Protein AF-A0A374JPA5-F1 (afdb_monomer_lite)

Radius of gyration: 24.02 Å; chains: 1; bounding box: 49×43×72 Å

Structure (mmCIF, N/CA/C/O backbone):
data_AF-A0A374JPA5-F1
#
_entry.id   AF-A0A374JPA5-F1
#
loop_
_atom_site.group_PDB
_atom_site.id
_atom_site.type_symbol
_atom_site.label_atom_id
_atom_site.label_alt_id
_atom_site.label_comp_id
_atom_site.label_asym_id
_atom_site.label_entity_id
_atom_site.label_seq_id
_atom_site.pdbx_PDB_ins_code
_atom_site.Cartn_x
_atom_site.Cartn_y
_atom_site.Cartn_z
_atom_site.occupancy
_atom_site.B_iso_or_equiv
_atom_site.auth_seq_id
_atom_site.auth_comp_id
_atom_site.auth_asym_id
_atom_site.auth_atom_id
_atom_site.pdbx_PDB_model_num
ATOM 1 N N . MET A 1 1 ? -5.301 -11.481 -25.121 1.00 37.25 1 MET A N 1
ATOM 2 C CA . MET A 1 1 ? -4.925 -10.106 -25.508 1.00 37.25 1 MET A CA 1
ATOM 3 C C . MET A 1 1 ? -4.805 -10.072 -27.018 1.00 37.25 1 MET A C 1
ATOM 5 O O . MET A 1 1 ? -4.092 -10.903 -27.569 1.00 37.25 1 MET A O 1
ATOM 9 N N . ASP A 1 2 ? -5.575 -9.196 -27.661 1.00 25.61 2 ASP A N 1
ATOM 10 C CA . ASP A 1 2 ? -5.580 -9.007 -29.112 1.00 25.61 2 ASP A CA 1
ATOM 11 C C . ASP A 1 2 ? -4.299 -8.319 -29.600 1.00 25.61 2 ASP A C 1
ATOM 13 O O . ASP A 1 2 ? -3.715 -7.480 -28.922 1.00 25.61 2 ASP A O 1
ATOM 17 N N . VAL A 1 3 ? -3.890 -8.670 -30.816 1.00 33.94 3 VAL A N 1
ATOM 18 C CA . VAL A 1 3 ? -2.621 -8.331 -31.492 1.00 33.94 3 VAL A CA 1
ATOM 19 C C . VAL A 1 3 ? -2.582 -6.867 -31.981 1.00 33.94 3 VAL A C 1
ATOM 21 O O . VAL A 1 3 ? -1.951 -6.557 -32.984 1.00 33.94 3 VAL A O 1
ATOM 24 N N . LYS A 1 4 ? -3.295 -5.944 -31.323 1.00 33.03 4 LYS A N 1
ATOM 25 C CA . LYS A 1 4 ? -3.484 -4.563 -31.810 1.00 33.03 4 LYS A CA 1
ATOM 26 C C . LYS A 1 4 ? -2.626 -3.493 -31.128 1.00 33.03 4 LYS A C 1
ATOM 28 O O . LYS A 1 4 ? -2.642 -2.363 -31.598 1.00 33.03 4 LYS A O 1
ATOM 33 N N . ASP A 1 5 ? -1.835 -3.833 -30.111 1.00 35.47 5 ASP A N 1
ATOM 34 C CA . ASP A 1 5 ? -1.036 -2.843 -29.361 1.00 35.47 5 ASP A CA 1
ATOM 35 C C . ASP A 1 5 ? 0.482 -2.912 -29.618 1.00 35.47 5 ASP A C 1
ATOM 37 O O . ASP A 1 5 ? 1.270 -2.288 -28.906 1.00 35.47 5 ASP A O 1
ATOM 41 N N . ILE A 1 6 ? 0.925 -3.617 -30.666 1.00 34.12 6 ILE A N 1
ATOM 42 C CA . ILE A 1 6 ? 2.322 -3.544 -31.121 1.00 34.12 6 ILE A CA 1
ATOM 43 C C . ILE A 1 6 ? 2.513 -2.190 -31.826 1.00 34.12 6 ILE A C 1
ATOM 45 O O . ILE A 1 6 ? 2.266 -2.072 -33.023 1.00 34.12 6 ILE A O 1
ATOM 49 N N . GLY A 1 7 ? 2.911 -1.156 -31.077 1.00 41.59 7 GLY A N 1
ATOM 50 C CA . GLY A 1 7 ? 3.305 0.144 -31.641 1.00 41.59 7 GLY A CA 1
ATOM 51 C C . GLY A 1 7 ? 2.708 1.400 -31.001 1.00 41.59 7 GLY A C 1
ATOM 52 O O . GLY A 1 7 ? 2.986 2.493 -31.491 1.00 41.59 7 GLY A O 1
ATOM 53 N N . LYS A 1 8 ? 1.926 1.311 -29.916 1.00 49.16 8 LYS A N 1
ATOM 54 C CA . LYS A 1 8 ? 1.605 2.522 -29.142 1.00 49.16 8 LYS A CA 1
ATOM 55 C C . LYS A 1 8 ? 2.844 2.971 -28.367 1.00 49.16 8 LYS A C 1
ATOM 57 O O . LYS A 1 8 ? 3.392 2.204 -27.580 1.00 49.16 8 LYS A O 1
ATOM 62 N N . LYS A 1 9 ? 3.279 4.213 -28.601 1.00 69.00 9 LYS A N 1
ATOM 63 C CA . LYS A 1 9 ? 4.312 4.873 -27.795 1.00 69.00 9 LYS A CA 1
ATOM 64 C C . LYS A 1 9 ? 3.814 4.895 -26.344 1.00 69.00 9 LYS A C 1
ATOM 66 O O . LYS A 1 9 ? 2.733 5.418 -26.085 1.00 69.00 9 LYS A O 1
ATOM 71 N N . ILE A 1 10 ? 4.536 4.243 -25.435 1.00 79.06 10 ILE A N 1
ATOM 72 C CA . ILE A 1 10 ? 4.237 4.299 -24.003 1.00 79.06 10 ILE A CA 1
ATOM 73 C C . ILE A 1 10 ? 4.854 5.590 -23.485 1.00 79.06 10 ILE A C 1
ATOM 75 O O . ILE A 1 10 ? 6.070 5.749 -23.555 1.00 79.06 10 ILE A O 1
ATOM 79 N N . GLU A 1 11 ? 4.004 6.502 -23.024 1.00 81.25 11 GLU A N 1
ATOM 80 C CA . GLU A 1 11 ? 4.387 7.778 -22.424 1.00 81.25 11 GLU A CA 1
ATOM 81 C C . GLU A 1 11 ? 3.426 8.057 -21.268 1.00 81.25 11 GLU A C 1
ATOM 83 O O . GLU A 1 11 ? 2.282 8.458 -21.479 1.00 81.25 11 GLU A O 1
ATOM 88 N N . ASN A 1 12 ? 3.854 7.805 -20.030 1.00 88.44 12 ASN A N 1
ATOM 89 C CA . ASN A 1 12 ? 3.040 8.120 -18.851 1.00 88.44 12 ASN A CA 1
ATOM 90 C C . ASN A 1 12 ? 3.225 9.594 -18.454 1.00 88.44 12 ASN A C 1
ATOM 92 O O . ASN A 1 12 ? 3.758 9.881 -17.386 1.00 88.44 12 ASN A O 1
ATOM 96 N N . VAL A 1 13 ? 2.817 10.523 -19.324 1.00 91.62 13 VAL A N 1
ATOM 97 C CA . VAL A 1 13 ? 3.054 11.971 -19.148 1.00 91.62 13 VAL A CA 1
ATOM 98 C C . VAL A 1 13 ? 2.529 12.474 -17.798 1.00 91.62 13 VAL A C 1
ATOM 100 O O . VAL A 1 13 ? 3.288 13.069 -17.040 1.00 91.62 13 VAL A O 1
ATOM 103 N N . GLU A 1 14 ? 1.282 12.144 -17.445 1.00 90.38 14 GLU A N 1
ATOM 104 C CA . GLU A 1 14 ? 0.670 12.540 -16.162 1.00 90.38 14 GLU A CA 1
ATOM 105 C C . GLU A 1 14 ? 1.449 12.008 -14.948 1.00 90.38 14 GLU A C 1
ATOM 107 O O . GLU A 1 14 ? 1.614 12.701 -13.945 1.00 90.38 14 GLU A O 1
ATOM 112 N N . LEU A 1 15 ? 1.979 10.783 -15.046 1.00 92.19 15 LEU A N 1
ATOM 113 C CA . LEU A 1 15 ? 2.792 10.193 -13.985 1.00 92.19 15 LEU A CA 1
ATOM 114 C C . LEU A 1 15 ? 4.132 10.918 -13.840 1.00 92.19 15 LEU A C 1
ATOM 116 O O . LEU A 1 15 ? 4.552 11.185 -12.717 1.00 92.19 15 LEU A O 1
ATOM 120 N N . VAL A 1 16 ? 4.792 11.242 -14.952 1.00 94.38 16 VAL A N 1
ATOM 121 C CA . VAL A 1 16 ? 6.063 11.979 -14.939 1.00 94.38 16 VAL A CA 1
ATOM 122 C C . VAL A 1 16 ? 5.860 13.368 -14.331 1.00 94.38 16 VAL A C 1
ATOM 124 O O . VAL A 1 16 ? 6.606 13.760 -13.434 1.00 94.38 16 VAL A O 1
ATOM 127 N N . GLU A 1 17 ? 4.799 14.080 -14.719 1.00 93.75 17 GLU A N 1
ATOM 128 C CA . GLU A 1 17 ? 4.426 15.361 -14.107 1.00 93.75 17 GLU A CA 1
ATOM 129 C C . GLU A 1 17 ? 4.177 15.225 -12.598 1.00 93.75 17 GLU A C 1
ATOM 131 O O . GLU A 1 17 ? 4.689 16.022 -11.809 1.00 93.75 17 GLU A O 1
ATOM 136 N N . ALA A 1 18 ? 3.459 14.184 -12.166 1.00 88.94 18 ALA A N 1
ATOM 137 C CA . ALA A 1 18 ? 3.217 13.939 -10.748 1.00 88.94 18 ALA A CA 1
ATOM 138 C C . ALA A 1 18 ? 4.503 13.582 -9.973 1.00 88.94 18 ALA A C 1
ATOM 140 O O . ALA A 1 18 ? 4.666 13.995 -8.822 1.00 88.94 18 ALA A O 1
ATOM 141 N N . MET A 1 19 ? 5.448 12.865 -10.596 1.00 90.19 19 MET A N 1
ATOM 142 C CA . MET A 1 19 ? 6.774 12.592 -10.025 1.00 90.19 19 MET A CA 1
ATOM 143 C C . MET A 1 19 ? 7.569 13.889 -9.820 1.00 90.19 19 MET A C 1
ATOM 145 O O . MET A 1 19 ? 8.179 14.068 -8.763 1.00 90.19 19 MET A O 1
ATOM 149 N N . HIS A 1 20 ? 7.524 14.818 -10.781 1.00 93.31 20 HIS A N 1
ATOM 150 C CA . HIS A 1 20 ? 8.130 16.143 -10.630 1.00 93.31 20 HIS A CA 1
ATOM 151 C C . HIS A 1 20 ? 7.452 16.962 -9.527 1.00 93.31 20 HIS A C 1
ATOM 153 O O . HIS A 1 20 ? 8.145 17.508 -8.670 1.00 93.31 20 HIS A O 1
ATOM 159 N N . ALA A 1 21 ? 6.117 16.979 -9.477 1.00 88.62 21 ALA A N 1
ATOM 160 C CA . ALA A 1 21 ? 5.364 17.723 -8.468 1.00 88.62 21 ALA A CA 1
ATOM 161 C C . ALA A 1 21 ? 5.680 17.263 -7.033 1.00 88.62 21 ALA A C 1
ATOM 163 O O . ALA A 1 21 ? 5.862 18.094 -6.142 1.00 88.62 21 ALA A O 1
ATOM 164 N N . VAL A 1 22 ? 5.798 15.949 -6.800 1.00 83.94 22 VAL A N 1
ATOM 165 C CA . VAL A 1 22 ? 6.216 15.405 -5.495 1.00 83.94 22 VAL A CA 1
ATOM 166 C C . VAL A 1 22 ? 7.653 15.803 -5.162 1.00 83.94 22 VAL A C 1
ATOM 168 O O . VAL A 1 22 ? 7.932 16.171 -4.024 1.00 83.94 22 VAL A O 1
ATOM 171 N N . ARG A 1 23 ? 8.562 15.775 -6.144 1.00 85.25 23 ARG A N 1
ATOM 172 C CA . ARG A 1 23 ? 9.965 16.164 -5.946 1.00 85.25 23 ARG A CA 1
ATOM 173 C C . ARG A 1 23 ? 10.128 17.650 -5.616 1.00 85.25 23 ARG A C 1
ATOM 175 O O . ARG A 1 23 ? 11.013 17.999 -4.839 1.00 85.25 23 ARG A O 1
ATOM 182 N N . GLU A 1 24 ? 9.314 18.514 -6.214 1.00 90.25 24 GLU A N 1
ATOM 183 C CA . GLU A 1 24 ? 9.337 19.958 -5.967 1.00 90.25 24 GLU A CA 1
ATOM 184 C C . GLU A 1 24 ? 8.667 20.336 -4.642 1.00 90.25 24 GLU A C 1
ATOM 186 O O . GLU A 1 24 ? 9.171 21.195 -3.917 1.00 90.25 24 GLU A O 1
ATOM 191 N N . ASN A 1 25 ? 7.534 19.707 -4.321 1.00 85.00 25 ASN A N 1
ATOM 192 C CA . ASN A 1 25 ? 6.751 20.020 -3.132 1.00 85.00 25 ASN A CA 1
ATOM 193 C C . ASN A 1 25 ? 5.999 18.784 -2.617 1.00 85.00 25 ASN A C 1
ATOM 195 O O . ASN A 1 25 ? 4.817 18.575 -2.910 1.00 85.00 25 ASN A O 1
ATOM 199 N N . GLU A 1 26 ? 6.677 17.972 -1.810 1.00 81.94 26 GLU A N 1
ATOM 200 C CA . GLU A 1 26 ? 6.075 16.792 -1.195 1.00 81.94 26 GLU A CA 1
ATOM 201 C C . GLU A 1 26 ? 5.015 17.193 -0.155 1.00 81.94 26 GLU A C 1
ATOM 203 O O . GLU A 1 26 ? 5.312 17.754 0.901 1.00 81.94 26 GLU A O 1
ATOM 208 N N . ASN A 1 27 ? 3.751 16.888 -0.449 1.00 76.06 27 ASN A N 1
ATOM 209 C CA . ASN A 1 27 ? 2.622 17.093 0.449 1.00 76.06 27 ASN A CA 1
ATOM 210 C C . ASN A 1 27 ? 1.508 16.069 0.165 1.00 76.06 27 ASN A C 1
ATOM 212 O O . ASN A 1 27 ? 1.629 15.204 -0.701 1.00 76.06 27 ASN A O 1
ATOM 216 N N . LYS A 1 28 ? 0.408 16.138 0.925 1.00 73.75 28 LYS A N 1
ATOM 217 C CA . LYS A 1 28 ? -0.698 15.174 0.805 1.00 73.75 28 LYS A CA 1
ATOM 218 C C . LYS A 1 28 ? -1.325 15.157 -0.593 1.00 73.75 28 LYS A C 1
ATOM 220 O O . LYS A 1 28 ? -1.674 14.077 -1.064 1.00 73.75 28 LYS A O 1
ATOM 225 N N . ASP A 1 29 ? -1.456 16.311 -1.239 1.00 76.31 29 ASP A N 1
ATOM 226 C CA . ASP A 1 29 ? -2.107 16.431 -2.543 1.00 76.31 29 ASP A CA 1
ATOM 227 C C . ASP A 1 29 ? -1.191 15.939 -3.667 1.00 76.31 29 ASP A C 1
ATOM 229 O O . ASP A 1 29 ? -1.629 15.151 -4.505 1.00 76.31 29 ASP A O 1
ATOM 233 N N . THR A 1 30 ? 0.098 16.302 -3.641 1.00 76.25 30 THR A N 1
ATOM 234 C CA . THR A 1 30 ? 1.071 15.831 -4.643 1.00 76.25 30 THR A CA 1
ATOM 235 C C . THR A 1 30 ? 1.294 14.325 -4.547 1.00 76.25 30 THR A C 1
ATOM 237 O O . THR A 1 30 ? 1.302 13.636 -5.566 1.00 76.25 30 THR A O 1
ATOM 240 N N . LEU A 1 31 ? 1.365 13.772 -3.330 1.00 76.94 31 LEU A N 1
ATOM 241 C CA . LEU A 1 31 ? 1.422 12.323 -3.127 1.00 76.94 31 LEU A CA 1
ATOM 242 C C . LEU A 1 31 ? 0.151 11.631 -3.631 1.00 76.94 31 LEU A C 1
ATOM 244 O O . LEU A 1 31 ? 0.240 10.600 -4.294 1.00 76.94 31 LEU A O 1
ATOM 248 N N . LYS A 1 32 ? -1.036 12.187 -3.354 1.00 78.31 32 LYS A N 1
ATOM 249 C CA . LYS A 1 32 ? -2.303 11.634 -3.852 1.00 78.31 32 LYS A CA 1
ATOM 250 C C . LYS A 1 32 ? -2.324 11.584 -5.382 1.00 78.31 32 LYS A C 1
ATOM 252 O O . LYS A 1 32 ? -2.626 10.530 -5.937 1.00 78.31 32 LYS A O 1
ATOM 257 N N . GLN A 1 33 ? -1.953 12.680 -6.039 1.00 79.81 33 GLN A N 1
ATOM 258 C CA . GLN A 1 33 ? -1.895 12.766 -7.498 1.00 79.81 33 GLN A CA 1
ATOM 259 C C . GLN A 1 33 ? -0.884 11.777 -8.095 1.00 79.81 33 GLN A C 1
ATOM 261 O O . GLN A 1 33 ? -1.187 11.117 -9.091 1.00 79.81 33 GLN A O 1
ATOM 266 N N . LEU A 1 34 ? 0.288 11.617 -7.466 1.00 84.88 34 LEU A N 1
ATOM 267 C CA . LEU A 1 34 ? 1.269 10.604 -7.858 1.00 84.88 34 LEU A CA 1
ATOM 268 C C . LEU A 1 34 ? 0.642 9.211 -7.838 1.00 84.88 34 LEU A C 1
ATOM 270 O O . LEU A 1 34 ? 0.709 8.496 -8.833 1.00 84.88 34 LEU A O 1
ATOM 274 N N . PHE A 1 35 ? -0.010 8.826 -6.742 1.00 82.38 35 PHE A N 1
ATOM 275 C CA . PHE A 1 35 ? -0.593 7.490 -6.637 1.00 82.38 35 PHE A CA 1
ATOM 276 C C . PHE A 1 35 ? -1.769 7.262 -7.589 1.00 82.38 35 PHE A C 1
ATOM 278 O O . PHE A 1 35 ? -1.852 6.182 -8.172 1.00 82.38 35 PHE A O 1
ATOM 285 N N . GLU A 1 36 ? -2.643 8.253 -7.786 1.00 81.94 36 GLU A N 1
ATOM 286 C CA . GLU A 1 36 ? -3.712 8.186 -8.794 1.00 81.94 36 GLU A CA 1
ATOM 287 C C . GLU A 1 36 ? -3.129 7.973 -10.200 1.00 81.94 36 GLU A C 1
ATOM 289 O O . GLU A 1 36 ? -3.601 7.115 -10.942 1.00 81.94 36 GLU A O 1
ATOM 294 N N . SER A 1 37 ? -2.030 8.652 -10.528 1.00 84.25 37 SER A N 1
ATOM 295 C CA . SER A 1 37 ? -1.352 8.483 -11.819 1.00 84.25 37 SER A CA 1
ATOM 296 C C . SER A 1 37 ? -0.693 7.102 -11.947 1.00 84.25 37 SER A C 1
ATOM 298 O O . SER A 1 37 ? -0.787 6.453 -12.988 1.00 84.25 37 SER A O 1
ATOM 300 N N . VAL A 1 38 ? -0.072 6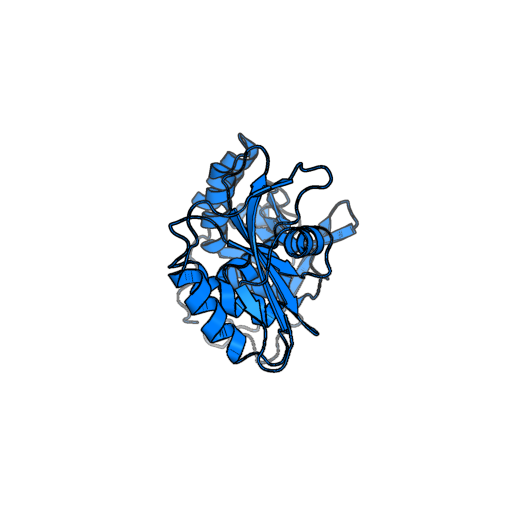.597 -10.873 1.00 88.12 38 VAL A N 1
ATOM 301 C CA . VAL A 1 38 ? 0.588 5.280 -10.851 1.00 88.12 38 VAL A CA 1
ATOM 302 C C . VAL A 1 38 ? -0.400 4.147 -11.120 1.00 88.12 38 VAL A C 1
ATOM 304 O O . VAL A 1 38 ? -0.085 3.247 -11.895 1.00 88.12 38 VAL A O 1
ATOM 307 N N . VAL A 1 39 ? -1.590 4.160 -10.508 1.00 84.50 39 VAL A N 1
ATOM 308 C CA . VAL A 1 39 ? -2.547 3.043 -10.649 1.00 84.50 39 VAL A CA 1
ATOM 309 C C . VAL A 1 39 ? -3.129 2.917 -12.059 1.00 84.50 39 VAL A C 1
ATOM 311 O O . VAL A 1 39 ? -3.563 1.827 -12.441 1.00 84.50 39 VAL A O 1
ATOM 314 N N . HIS A 1 40 ? -3.104 4.004 -12.833 1.00 81.62 40 HIS A N 1
ATOM 315 C CA . HIS A 1 40 ? -3.541 4.046 -14.229 1.00 81.62 40 HIS A CA 1
ATOM 316 C C . HIS A 1 40 ? -2.392 3.875 -15.237 1.00 81.62 40 HIS A C 1
ATOM 318 O O . HIS A 1 40 ? -2.652 3.678 -16.425 1.00 81.62 40 HIS A O 1
ATOM 324 N N . ALA A 1 41 ? -1.140 3.889 -14.776 1.00 87.12 41 ALA A N 1
ATOM 325 C CA . ALA A 1 41 ? 0.037 3.826 -15.630 1.00 87.12 41 ALA A CA 1
ATOM 326 C C . ALA A 1 41 ? 0.321 2.423 -16.195 1.00 87.12 41 ALA A C 1
ATOM 328 O O . ALA A 1 41 ? 0.003 1.374 -15.612 1.00 87.12 41 ALA A O 1
ATOM 329 N N . VAL A 1 42 ? 0.993 2.425 -17.347 1.00 88.00 42 VAL A N 1
ATOM 330 C CA . VAL A 1 42 ? 1.520 1.236 -18.019 1.00 88.00 42 VAL A CA 1
ATOM 331 C C . VAL A 1 42 ? 3.026 1.386 -18.152 1.00 88.00 42 VAL A C 1
ATOM 333 O O . VAL A 1 42 ? 3.508 2.322 -18.776 1.00 88.00 42 VAL A O 1
ATOM 336 N N . PHE A 1 43 ? 3.780 0.451 -17.593 1.00 91.94 43 PHE A N 1
ATOM 337 C CA . PHE A 1 43 ? 5.231 0.538 -17.502 1.00 91.94 43 PHE A CA 1
ATOM 338 C C . PHE A 1 43 ? 5.923 -0.409 -18.466 1.00 91.94 43 PHE A C 1
ATOM 340 O O . PHE A 1 43 ? 5.396 -1.464 -18.823 1.00 91.94 43 PHE A O 1
ATOM 347 N N . ILE A 1 44 ? 7.157 -0.059 -18.810 1.00 92.56 44 ILE A N 1
ATOM 348 C CA . ILE A 1 44 ? 8.096 -0.950 -19.478 1.00 92.56 44 ILE A CA 1
ATOM 349 C C . ILE A 1 44 ? 9.006 -1.563 -18.413 1.00 92.56 44 ILE A C 1
ATOM 351 O O . ILE A 1 44 ? 9.603 -0.852 -17.607 1.00 92.56 44 ILE A O 1
ATOM 355 N N . VAL A 1 45 ? 9.116 -2.887 -18.406 1.00 93.06 45 VAL A N 1
ATOM 356 C CA . VAL A 1 45 ? 9.925 -3.647 -17.451 1.00 93.06 45 VAL A CA 1
ATOM 357 C C . VAL A 1 45 ? 10.960 -4.476 -18.213 1.00 93.06 45 VAL A C 1
ATOM 359 O O . VAL A 1 45 ? 10.591 -5.187 -19.155 1.00 93.06 45 VAL A O 1
ATOM 362 N N . PRO A 1 46 ? 12.247 -4.420 -17.827 1.00 92.50 46 PRO A N 1
ATOM 363 C CA . PRO A 1 46 ? 13.288 -5.212 -18.459 1.00 92.50 46 PRO A CA 1
ATOM 364 C C . PRO A 1 46 ? 13.186 -6.681 -18.038 1.00 92.50 46 PRO A C 1
ATOM 366 O O . PRO A 1 46 ? 13.128 -7.015 -16.850 1.00 92.50 46 PRO A O 1
ATOM 369 N N . ALA A 1 47 ? 13.216 -7.582 -19.013 1.00 87.88 47 ALA A N 1
ATOM 370 C CA . ALA A 1 47 ? 13.218 -9.019 -18.774 1.00 87.88 47 ALA A CA 1
ATOM 371 C C . ALA A 1 47 ? 14.205 -9.754 -19.681 1.00 87.88 47 ALA A C 1
ATOM 373 O O . ALA A 1 47 ? 14.641 -9.246 -20.713 1.00 87.88 47 ALA A O 1
ATOM 374 N N . LYS A 1 48 ? 14.528 -10.988 -19.304 1.00 85.44 48 LYS A N 1
ATOM 375 C CA . LYS A 1 48 ? 15.185 -11.970 -20.166 1.00 85.44 48 LYS A CA 1
ATOM 376 C C . LYS A 1 48 ? 14.251 -13.155 -20.359 1.00 85.44 48 LYS A C 1
ATOM 378 O O . LYS A 1 48 ? 13.505 -13.516 -19.448 1.00 85.44 48 LYS A O 1
ATOM 383 N N . PHE A 1 49 ? 14.295 -13.750 -21.541 1.00 78.00 49 PHE A N 1
ATOM 384 C CA . PHE A 1 49 ? 13.598 -14.999 -21.812 1.00 78.00 49 PHE A CA 1
ATOM 385 C C . PHE A 1 49 ? 14.593 -16.148 -21.738 1.00 78.00 49 PHE A C 1
ATOM 387 O O . PHE A 1 49 ? 15.709 -16.029 -22.240 1.00 78.00 49 PHE A O 1
ATOM 394 N N . ASP A 1 50 ? 14.175 -17.264 -21.145 1.00 70.31 50 ASP A N 1
ATOM 395 C CA . ASP A 1 50 ? 14.994 -18.484 -21.125 1.00 70.31 50 ASP A CA 1
ATOM 396 C C . ASP A 1 50 ? 15.106 -19.135 -22.514 1.00 70.31 50 ASP A C 1
ATOM 398 O O . ASP A 1 50 ? 15.997 -19.945 -22.755 1.00 70.31 50 ASP A O 1
ATOM 402 N N . GLN A 1 51 ? 14.214 -18.774 -23.442 1.00 65.94 51 GLN A N 1
ATOM 403 C CA . GLN A 1 51 ? 14.273 -19.157 -24.850 1.00 65.94 51 GLN A CA 1
ATOM 404 C C . GLN A 1 51 ? 13.898 -17.956 -25.718 1.00 65.94 51 GLN A C 1
ATOM 406 O O . GLN A 1 51 ? 12.921 -17.262 -25.426 1.00 65.94 51 GLN A O 1
ATOM 411 N N . GLU A 1 52 ? 14.661 -17.710 -26.783 1.00 59.22 52 GLU A N 1
ATOM 412 C CA . GLU A 1 52 ? 14.332 -16.655 -27.739 1.00 59.22 52 GLU A CA 1
ATOM 413 C C . GLU A 1 52 ? 12.990 -16.965 -28.424 1.00 59.22 52 GLU A C 1
ATOM 415 O O . GLU A 1 52 ? 12.793 -18.084 -28.914 1.00 59.22 52 GLU A O 1
ATOM 420 N N . PRO A 1 53 ? 12.051 -16.003 -28.466 1.00 56.75 53 PRO A N 1
ATOM 421 C CA . PRO A 1 53 ? 10.784 -16.196 -29.148 1.00 56.75 53 PRO A CA 1
ATOM 422 C C . PRO A 1 53 ? 11.032 -16.471 -30.634 1.00 56.75 53 PRO A C 1
ATOM 424 O O . PRO A 1 53 ? 11.618 -15.645 -31.334 1.00 56.75 53 PRO A O 1
ATOM 427 N N . LYS A 1 54 ? 10.584 -17.625 -31.133 1.00 56.19 54 LYS A N 1
ATOM 428 C CA . LYS A 1 54 ? 10.657 -17.920 -32.567 1.00 56.19 54 LYS A CA 1
ATOM 429 C C . LYS A 1 54 ? 9.453 -17.284 -33.270 1.00 56.19 54 LYS A C 1
ATOM 431 O O . LYS A 1 54 ? 8.327 -17.552 -32.847 1.00 56.19 54 LYS A O 1
ATOM 436 N N . PRO A 1 55 ? 9.656 -16.454 -34.306 1.00 54.03 55 PRO A N 1
ATOM 437 C CA . PRO A 1 55 ? 8.550 -15.946 -35.108 1.00 54.03 55 PRO A CA 1
ATOM 438 C C . PRO A 1 55 ? 7.848 -17.107 -35.827 1.00 54.03 55 PRO A C 1
ATOM 440 O O . PRO A 1 55 ? 8.512 -18.024 -36.316 1.00 54.03 55 PRO A O 1
ATOM 443 N N . ASP A 1 56 ? 6.514 -17.083 -35.859 1.00 54.69 56 ASP A N 1
ATOM 444 C CA . ASP A 1 56 ? 5.726 -18.003 -36.681 1.00 54.69 56 ASP A CA 1
ATOM 445 C C . ASP A 1 56 ? 5.830 -17.647 -38.179 1.00 54.69 56 ASP A C 1
ATOM 447 O O . ASP A 1 56 ? 6.421 -16.630 -38.558 1.00 54.69 56 ASP A O 1
ATOM 451 N N . GLU A 1 57 ? 5.255 -18.483 -39.051 1.00 50.22 57 GLU A N 1
ATOM 452 C CA . GLU A 1 57 ? 5.289 -18.300 -40.514 1.00 50.22 57 GLU A CA 1
ATOM 453 C C . GLU A 1 57 ? 4.666 -16.971 -40.997 1.00 50.22 57 GLU A C 1
ATOM 455 O O . GLU A 1 57 ? 4.908 -16.561 -42.130 1.00 50.22 57 GLU A O 1
ATOM 460 N N . ASN A 1 58 ? 3.925 -16.257 -40.140 1.00 49.78 58 ASN A N 1
ATOM 461 C CA . ASN A 1 58 ? 3.331 -14.949 -40.426 1.00 49.78 58 ASN A CA 1
ATOM 462 C C . ASN A 1 58 ? 4.108 -13.780 -39.790 1.00 49.78 58 ASN A C 1
ATOM 464 O O . ASN A 1 58 ? 3.611 -12.652 -39.758 1.00 49.78 58 ASN A O 1
ATOM 468 N N . GLY A 1 59 ? 5.312 -14.024 -39.260 1.00 43.53 59 GLY A N 1
ATOM 469 C CA . GLY A 1 59 ? 6.120 -13.011 -38.576 1.00 43.53 59 GLY A CA 1
ATOM 470 C C . GLY A 1 59 ? 5.543 -12.584 -37.224 1.00 43.53 59 GLY A C 1
ATOM 471 O O . GLY A 1 59 ? 6.014 -11.613 -36.628 1.00 43.53 59 GLY A O 1
ATOM 472 N N . LYS A 1 60 ? 4.531 -13.299 -36.717 1.00 36.41 60 LYS A N 1
ATOM 473 C CA . LYS A 1 60 ? 3.952 -13.054 -35.404 1.00 36.41 60 LYS A CA 1
ATOM 474 C C . LYS A 1 60 ? 4.757 -13.843 -34.382 1.00 36.41 60 LYS A C 1
ATOM 476 O O . LYS A 1 60 ? 4.909 -15.059 -34.448 1.00 36.41 60 LYS A O 1
ATOM 481 N N . VAL A 1 61 ? 5.292 -13.126 -33.405 1.00 46.12 61 VAL A N 1
ATOM 482 C CA . VAL A 1 61 ? 5.996 -13.738 -32.284 1.00 46.12 61 VAL A CA 1
ATOM 483 C C . VAL A 1 61 ? 4.954 -14.305 -31.320 1.00 46.12 61 VAL A C 1
ATOM 485 O O . VAL A 1 61 ? 4.427 -13.600 -30.461 1.00 46.12 61 VAL A O 1
ATOM 488 N N . THR A 1 62 ? 4.602 -15.575 -31.488 1.00 43.47 62 THR A N 1
ATOM 489 C CA . THR A 1 62 ? 3.856 -16.331 -30.477 1.00 43.47 62 THR A CA 1
ATOM 490 C C . THR A 1 62 ? 4.839 -16.940 -29.488 1.00 43.47 62 THR A C 1
ATOM 492 O O . THR A 1 62 ? 5.687 -17.746 -29.868 1.00 43.47 62 THR A O 1
ATOM 495 N N . PHE A 1 63 ? 4.724 -16.569 -28.210 1.00 50.94 63 PHE A N 1
ATOM 496 C CA . PHE A 1 63 ? 5.389 -17.293 -27.129 1.00 50.94 63 PHE A CA 1
ATOM 497 C C . PHE A 1 63 ? 4.925 -18.754 -27.184 1.00 50.94 63 PHE A C 1
ATOM 499 O O . PHE A 1 63 ? 3.727 -19.014 -27.096 1.00 50.94 63 PHE A O 1
ATOM 506 N N . GLN A 1 64 ? 5.849 -19.696 -27.384 1.00 47.53 64 GLN A N 1
ATOM 507 C CA . GLN A 1 64 ? 5.526 -21.118 -27.256 1.00 47.53 64 GLN A CA 1
ATOM 508 C C . GLN A 1 64 ? 5.124 -21.400 -25.800 1.00 47.53 64 GLN A C 1
ATOM 510 O O . GLN A 1 64 ? 5.677 -20.789 -24.878 1.00 47.53 64 GLN A O 1
ATOM 515 N N . ASP A 1 65 ? 4.164 -22.302 -25.583 1.00 43.81 65 ASP A N 1
ATOM 516 C CA . ASP A 1 65 ? 3.750 -22.707 -24.237 1.00 43.81 65 ASP A CA 1
ATOM 517 C C . ASP A 1 65 ? 4.979 -23.126 -23.408 1.00 43.81 65 ASP A C 1
ATOM 519 O O . ASP A 1 65 ? 5.707 -24.050 -23.770 1.00 43.81 65 ASP A O 1
ATOM 523 N N . GLY A 1 66 ? 5.232 -22.419 -22.299 1.00 49.66 66 GLY A N 1
ATOM 524 C CA . GLY A 1 66 ? 6.327 -22.718 -21.366 1.00 49.66 66 GLY A CA 1
ATOM 525 C C . GLY A 1 66 ? 7.532 -21.765 -21.363 1.00 49.66 66 GLY A C 1
ATOM 526 O O . GLY A 1 66 ? 8.463 -22.007 -20.591 1.00 49.66 66 GLY A O 1
ATOM 527 N N . VAL A 1 67 ? 7.546 -20.675 -22.146 1.00 56.38 67 VAL A N 1
ATOM 528 C CA . VAL A 1 67 ? 8.600 -19.641 -22.024 1.00 56.38 67 VAL A CA 1
ATOM 529 C C . VAL A 1 67 ? 8.509 -18.953 -20.656 1.00 56.38 67 VAL A C 1
ATOM 531 O O . VAL A 1 67 ? 7.527 -18.280 -20.344 1.00 56.38 67 VAL A O 1
ATOM 534 N N . LYS A 1 68 ? 9.552 -19.101 -19.833 1.00 66.25 68 LYS A N 1
ATOM 535 C CA . LYS A 1 68 ? 9.685 -18.385 -18.560 1.00 66.25 68 LYS A CA 1
ATOM 536 C C . LYS A 1 68 ? 10.239 -16.984 -18.805 1.00 66.25 68 LYS A C 1
ATOM 538 O O . LYS A 1 68 ? 11.283 -16.815 -19.436 1.00 66.25 68 LYS A O 1
ATOM 543 N N . ILE A 1 69 ? 9.520 -15.986 -18.298 1.00 76.31 69 ILE A N 1
ATOM 544 C CA . ILE A 1 69 ? 9.939 -14.584 -18.304 1.00 76.31 69 ILE A CA 1
ATOM 545 C C . ILE A 1 69 ? 10.664 -14.309 -16.990 1.00 76.31 69 ILE A C 1
ATOM 547 O O . ILE A 1 69 ? 10.064 -14.399 -15.920 1.00 76.31 69 ILE A O 1
ATOM 551 N N . ASN A 1 70 ? 11.942 -13.948 -17.073 1.00 84.25 70 ASN A N 1
ATOM 552 C CA . ASN A 1 70 ? 12.753 -13.589 -15.918 1.00 84.25 70 ASN A CA 1
ATOM 553 C C . ASN A 1 70 ? 12.924 -12.068 -15.868 1.00 84.25 70 ASN A C 1
ATOM 555 O O . ASN A 1 70 ? 13.728 -11.490 -16.604 1.00 84.25 70 ASN A O 1
ATOM 559 N N . PHE A 1 71 ? 12.145 -11.411 -15.005 1.00 90.31 71 PHE A N 1
ATOM 560 C CA . PHE A 1 71 ? 12.265 -9.971 -14.774 1.00 90.31 71 PHE A CA 1
ATOM 561 C C . PHE A 1 71 ? 13.621 -9.629 -14.160 1.00 90.31 71 PHE A C 1
ATOM 563 O O . PHE A 1 71 ? 14.099 -10.297 -13.242 1.00 90.31 71 PHE A O 1
ATOM 570 N N . SER A 1 72 ? 14.241 -8.574 -14.678 1.00 92.12 72 SER A N 1
ATOM 571 C CA . SER A 1 72 ? 15.558 -8.128 -14.233 1.00 92.12 72 SER A CA 1
ATOM 572 C C . SER A 1 72 ? 15.404 -7.110 -13.111 1.00 92.12 72 SER A C 1
ATOM 574 O O . SER A 1 72 ? 14.851 -6.036 -13.320 1.00 92.12 72 SER A O 1
ATOM 576 N N . LEU A 1 73 ? 15.868 -7.466 -11.912 1.00 94.62 73 LEU A N 1
ATOM 577 C CA . LEU A 1 73 ? 15.783 -6.626 -10.716 1.00 94.62 73 LEU A CA 1
ATOM 578 C C . LEU A 1 73 ? 17.047 -5.774 -10.555 1.00 94.62 73 LEU A C 1
ATOM 580 O O . LEU A 1 73 ? 18.142 -6.198 -10.924 1.00 94.62 73 LEU A O 1
ATOM 584 N N . LEU A 1 74 ? 16.894 -4.595 -9.956 1.00 94.69 74 LEU A N 1
ATOM 585 C CA . LEU A 1 74 ? 18.007 -3.787 -9.461 1.00 94.69 74 LEU A CA 1
ATOM 586 C C . LEU A 1 74 ? 18.265 -4.101 -7.990 1.00 94.69 74 LEU A C 1
ATOM 588 O O . LEU A 1 74 ? 17.379 -4.590 -7.295 1.00 94.69 74 LEU A O 1
ATOM 592 N N . THR A 1 75 ? 19.471 -3.801 -7.519 1.00 93.75 75 THR A N 1
ATOM 593 C CA . THR A 1 75 ? 19.796 -3.789 -6.088 1.00 93.75 75 THR A CA 1
ATOM 594 C C . THR A 1 75 ? 20.033 -2.339 -5.680 1.00 93.75 75 THR A C 1
ATOM 596 O O . THR A 1 75 ? 20.835 -1.665 -6.326 1.00 93.75 75 THR A O 1
ATOM 599 N N . ASN A 1 76 ? 19.306 -1.839 -4.681 1.00 85.06 76 ASN A N 1
ATOM 600 C CA . ASN A 1 76 ? 19.498 -0.479 -4.173 1.00 85.06 76 ASN A CA 1
ATOM 601 C C . ASN A 1 76 ? 20.736 -0.399 -3.251 1.00 85.06 76 ASN A C 1
ATOM 603 O O . ASN A 1 76 ? 21.381 -1.406 -2.958 1.00 85.06 76 ASN A O 1
ATOM 607 N N . GLU A 1 77 ? 21.049 0.796 -2.748 1.00 83.50 77 GLU A N 1
ATOM 608 C CA . GLU A 1 77 ? 22.192 1.025 -1.845 1.00 83.50 77 GLU A CA 1
ATOM 609 C C . GLU A 1 77 ? 22.115 0.236 -0.525 1.00 83.50 77 GLU A C 1
ATOM 611 O O . GLU A 1 77 ? 23.136 -0.018 0.108 1.00 83.50 77 GLU A O 1
ATOM 616 N N . GLN A 1 78 ? 20.913 -0.176 -0.117 1.00 84.12 78 GLN A N 1
ATOM 617 C CA . GLN A 1 78 ? 20.658 -0.943 1.105 1.00 84.12 78 GLN A CA 1
ATOM 618 C C . GLN A 1 78 ? 20.794 -2.460 0.881 1.00 84.12 78 GLN A C 1
ATOM 620 O O . GLN A 1 78 ? 20.682 -3.236 1.826 1.00 84.12 78 GLN A O 1
ATOM 625 N N . GLY A 1 79 ? 21.067 -2.896 -0.355 1.00 88.94 79 GLY A N 1
ATOM 626 C CA . GLY A 1 79 ? 21.141 -4.309 -0.726 1.00 88.94 79 GLY A CA 1
ATOM 627 C C . GLY A 1 79 ? 19.784 -4.935 -1.064 1.00 88.94 79 GLY A C 1
ATOM 628 O O . GLY A 1 79 ? 19.713 -6.137 -1.330 1.00 88.94 79 GLY A O 1
ATOM 629 N N . ASP A 1 80 ? 18.713 -4.142 -1.092 1.00 92.00 80 ASP A N 1
ATOM 630 C CA . ASP A 1 80 ? 17.371 -4.613 -1.406 1.00 92.00 80 ASP A CA 1
ATOM 631 C C . ASP A 1 80 ? 17.151 -4.749 -2.907 1.00 92.00 80 ASP A C 1
ATOM 633 O O . ASP A 1 80 ? 17.525 -3.881 -3.701 1.00 92.00 80 ASP A O 1
ATOM 637 N N . LYS A 1 81 ? 16.439 -5.806 -3.296 1.00 95.19 81 LYS A N 1
ATOM 638 C CA . LYS A 1 81 ? 16.032 -6.014 -4.685 1.00 95.19 81 LYS A CA 1
ATOM 639 C C . LYS A 1 81 ? 14.780 -5.207 -5.005 1.00 95.19 81 LYS A C 1
ATOM 641 O O . LYS A 1 81 ? 13.761 -5.346 -4.334 1.00 95.19 81 LYS A O 1
ATOM 646 N N . VAL A 1 82 ? 14.819 -4.420 -6.072 1.00 95.56 82 VAL A N 1
ATOM 647 C CA . VAL A 1 82 ? 13.697 -3.585 -6.525 1.00 95.56 82 VAL A CA 1
ATOM 648 C C . VAL A 1 82 ? 13.379 -3.855 -7.991 1.00 95.56 82 VAL A C 1
ATOM 650 O O . VAL A 1 82 ? 14.263 -4.203 -8.776 1.00 95.56 82 VAL A O 1
ATOM 653 N N . LEU A 1 83 ? 12.106 -3.719 -8.362 1.00 96.38 83 LEU A N 1
ATOM 654 C CA . LEU A 1 83 ? 11.641 -3.910 -9.733 1.00 96.38 83 LEU A CA 1
ATOM 655 C C . LEU A 1 83 ? 11.772 -2.589 -10.514 1.00 96.38 83 LEU A C 1
ATOM 657 O O . LEU A 1 83 ? 11.022 -1.655 -10.217 1.00 96.38 83 LEU A O 1
ATOM 661 N N . PRO A 1 84 ? 12.693 -2.474 -11.489 1.00 96.81 84 PRO A N 1
ATOM 662 C CA . PRO A 1 84 ? 12.787 -1.288 -12.334 1.00 96.81 84 PRO A CA 1
ATOM 663 C C . PRO A 1 84 ? 11.586 -1.204 -13.280 1.00 96.81 84 PRO A C 1
ATOM 665 O O . PRO A 1 84 ? 11.272 -2.166 -13.982 1.00 96.81 84 PRO A O 1
ATOM 668 N N . CYS A 1 85 ? 10.925 -0.051 -13.306 1.00 96.06 85 CYS A N 1
ATOM 669 C CA . CYS A 1 85 ? 9.779 0.233 -14.164 1.00 96.06 85 CYS A CA 1
ATOM 670 C C . CYS A 1 85 ? 10.002 1.565 -14.879 1.00 96.06 85 CYS A C 1
ATOM 672 O O . CYS A 1 85 ? 10.302 2.567 -14.239 1.00 96.06 85 CYS A O 1
ATOM 674 N N . PHE A 1 86 ? 9.860 1.582 -16.198 1.00 96.38 86 PHE A N 1
ATOM 675 C CA . PHE A 1 86 ? 10.108 2.767 -17.014 1.00 96.38 86 PHE A CA 1
ATOM 676 C C . PHE A 1 86 ? 8.799 3.350 -17.534 1.00 96.38 86 PHE A C 1
ATOM 678 O O . PHE A 1 86 ? 7.913 2.602 -17.959 1.00 96.38 86 PHE A O 1
ATOM 685 N N . THR A 1 87 ? 8.673 4.675 -17.488 1.00 94.44 87 THR A N 1
ATOM 686 C CA . THR A 1 87 ? 7.470 5.394 -17.936 1.00 94.44 87 THR A CA 1
AT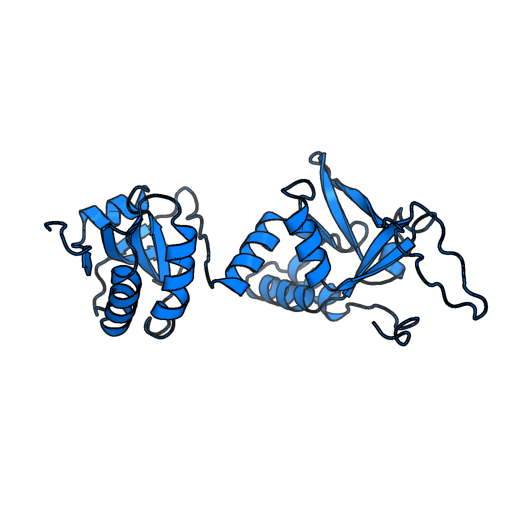OM 687 C C . THR A 1 87 ? 7.386 5.550 -19.447 1.00 94.44 87 THR A C 1
ATOM 689 O O . THR A 1 87 ? 6.305 5.844 -19.958 1.00 94.44 87 THR A O 1
ATOM 692 N N . ASP A 1 88 ? 8.507 5.365 -20.139 1.00 93.44 88 ASP A N 1
ATOM 693 C CA . ASP A 1 88 ? 8.653 5.510 -21.580 1.00 93.44 88 ASP A CA 1
ATOM 694 C C . ASP A 1 88 ? 9.906 4.768 -22.087 1.00 93.44 88 ASP A C 1
ATOM 696 O O . ASP A 1 88 ? 10.713 4.230 -21.319 1.00 93.44 88 ASP A O 1
ATOM 700 N N . TYR A 1 89 ? 10.045 4.697 -23.412 1.00 91.31 89 TYR A N 1
ATOM 701 C CA . TYR A 1 89 ? 11.146 3.989 -24.065 1.00 91.31 89 TYR A CA 1
ATOM 702 C C . TYR A 1 89 ? 12.504 4.678 -23.908 1.00 91.31 89 TYR A C 1
ATOM 704 O O . TYR A 1 89 ? 13.518 3.981 -23.887 1.00 91.31 89 TYR A O 1
ATOM 712 N N . GLU A 1 90 ? 12.533 6.007 -23.833 1.00 91.50 90 GLU A N 1
ATOM 713 C CA . GLU A 1 90 ? 13.769 6.789 -23.759 1.00 91.50 90 GLU A CA 1
ATOM 714 C C . GLU A 1 90 ? 14.422 6.590 -22.392 1.00 91.50 90 GLU A C 1
ATOM 716 O O . GLU A 1 90 ? 15.599 6.244 -22.328 1.00 91.50 90 GLU A O 1
ATOM 721 N N . SER A 1 91 ? 13.625 6.646 -21.323 1.00 92.56 91 SER A N 1
ATOM 722 C CA . SER A 1 91 ? 14.030 6.367 -19.943 1.00 92.56 91 SER A CA 1
ATOM 723 C C . SER A 1 91 ? 14.632 4.964 -19.771 1.00 92.56 91 SER A C 1
ATOM 725 O O . SER A 1 91 ? 15.567 4.766 -18.991 1.00 92.56 91 SER A O 1
ATOM 727 N N . MET A 1 92 ? 14.127 3.962 -20.505 1.00 92.62 92 MET A N 1
ATOM 728 C CA . MET A 1 92 ? 14.736 2.626 -20.522 1.00 92.62 92 MET A CA 1
ATOM 729 C C . MET A 1 92 ? 16.007 2.584 -21.376 1.00 92.62 92 MET A C 1
ATOM 731 O O . MET A 1 92 ? 16.991 1.968 -20.962 1.00 92.62 92 MET A O 1
ATOM 735 N N . ALA A 1 93 ? 16.012 3.218 -22.549 1.00 90.25 93 ALA A N 1
ATOM 736 C CA . ALA A 1 93 ? 17.166 3.240 -23.449 1.00 90.25 93 ALA A CA 1
ATOM 737 C C . ALA A 1 93 ? 18.366 4.007 -22.864 1.00 90.25 93 ALA A C 1
ATOM 739 O O . ALA A 1 93 ? 19.511 3.672 -23.147 1.00 90.25 93 ALA A O 1
ATOM 740 N N . SER A 1 94 ? 18.128 4.993 -21.998 1.00 90.56 94 SER A N 1
ATOM 741 C CA . SER A 1 94 ? 19.177 5.708 -21.263 1.00 90.56 94 SER A CA 1
ATOM 742 C C . SER A 1 94 ? 19.700 4.944 -20.040 1.00 90.56 94 SER A C 1
ATOM 744 O O . SER A 1 94 ? 20.558 5.450 -19.318 1.00 90.56 94 SER A O 1
ATOM 746 N N . SER A 1 95 ? 19.180 3.742 -19.772 1.00 92.44 95 SER A N 1
ATOM 747 C CA . SER A 1 95 ? 19.568 2.914 -18.631 1.00 92.44 95 SER A CA 1
ATOM 748 C C . SER A 1 95 ? 20.534 1.791 -19.018 1.00 92.44 95 SER A C 1
ATOM 750 O O . SER A 1 95 ? 20.759 1.492 -20.190 1.00 92.44 95 SER A O 1
ATOM 752 N N . GLN A 1 96 ? 21.027 1.062 -18.015 1.00 91.00 96 GLN A N 1
ATOM 753 C CA . GLN A 1 96 ? 21.792 -0.175 -18.222 1.00 91.00 96 GLN A CA 1
ATOM 754 C C . GLN A 1 96 ? 21.009 -1.306 -18.924 1.00 91.00 96 GLN A C 1
ATOM 756 O O . GLN A 1 96 ? 21.586 -2.349 -19.224 1.00 91.00 96 GLN A O 1
ATOM 761 N N . PHE A 1 97 ? 19.699 -1.143 -19.141 1.00 91.81 97 PHE A N 1
ATOM 762 C CA . PHE A 1 97 ? 18.840 -2.141 -19.780 1.00 91.81 97 PHE A CA 1
ATOM 763 C C . PHE A 1 97 ? 18.615 -1.897 -21.281 1.00 91.81 97 PHE A C 1
ATOM 765 O O . PHE A 1 97 ? 17.755 -2.553 -21.868 1.00 91.81 97 PHE A O 1
ATOM 772 N N . ASN A 1 98 ? 19.365 -0.978 -21.900 1.00 87.88 98 ASN A N 1
ATOM 773 C CA . ASN A 1 98 ? 19.279 -0.698 -23.335 1.00 87.88 98 ASN A CA 1
ATOM 774 C C . ASN A 1 98 ? 19.580 -1.929 -24.207 1.00 87.88 98 ASN A C 1
ATOM 776 O O . ASN A 1 98 ? 18.872 -2.199 -25.173 1.00 87.88 98 ASN A O 1
ATOM 780 N N . ASP A 1 99 ? 20.606 -2.699 -23.833 1.00 85.56 99 ASP A N 1
ATOM 781 C CA . ASP A 1 99 ? 21.124 -3.808 -24.632 1.00 85.56 99 ASP A CA 1
ATOM 782 C C . ASP A 1 99 ? 20.989 -5.149 -23.901 1.00 85.56 99 ASP A C 1
ATOM 784 O O . ASP A 1 99 ? 21.292 -5.275 -22.715 1.00 85.56 99 ASP A O 1
ATOM 788 N N . GLY A 1 100 ? 20.553 -6.187 -24.621 1.00 83.81 100 GLY A N 1
ATOM 789 C CA . GLY A 1 100 ? 20.460 -7.552 -24.086 1.00 83.81 100 GLY A CA 1
ATOM 790 C C . GLY A 1 100 ? 19.261 -7.820 -23.164 1.00 83.81 100 GLY A C 1
ATOM 791 O O . GLY A 1 100 ? 19.225 -8.864 -22.504 1.00 83.81 100 GLY A O 1
ATOM 792 N N . PHE A 1 101 ? 18.279 -6.913 -23.129 1.00 87.00 101 PHE A N 1
ATOM 793 C CA . PHE A 1 101 ? 17.020 -7.080 -22.402 1.00 87.00 101 PHE A CA 1
ATOM 794 C C . PHE A 1 101 ? 15.811 -6.905 -23.319 1.00 87.00 101 PHE A C 1
ATOM 796 O O . PHE A 1 101 ? 15.820 -6.157 -24.293 1.00 87.00 101 PHE A O 1
ATOM 803 N N . GLN A 1 102 ? 14.746 -7.612 -22.972 1.00 83.94 102 GLN A N 1
ATOM 804 C CA . GLN A 1 102 ? 13.451 -7.552 -23.627 1.00 83.94 102 GLN A CA 1
ATOM 805 C C . GLN A 1 102 ? 12.553 -6.570 -22.880 1.00 83.94 102 GLN A C 1
ATOM 807 O O . GLN A 1 102 ? 12.605 -6.467 -21.653 1.00 83.94 102 GLN A O 1
ATOM 812 N N . ARG A 1 103 ? 11.720 -5.851 -23.633 1.00 86.94 103 ARG A N 1
ATOM 813 C CA . ARG A 1 103 ? 10.788 -4.848 -23.109 1.00 86.94 103 ARG A CA 1
ATOM 814 C C . ARG A 1 103 ? 9.433 -5.497 -22.876 1.00 86.94 103 ARG A C 1
ATOM 816 O O . ARG A 1 103 ? 8.746 -5.824 -23.841 1.00 86.94 103 ARG A O 1
ATOM 823 N N . ILE A 1 104 ? 9.047 -5.678 -21.617 1.00 83.31 104 ILE A N 1
ATOM 824 C CA . ILE A 1 104 ? 7.719 -6.183 -21.257 1.00 83.31 104 ILE A CA 1
ATOM 825 C C . ILE A 1 104 ? 6.855 -5.006 -20.830 1.00 83.31 104 ILE A C 1
ATOM 827 O O . ILE A 1 104 ? 7.232 -4.258 -19.936 1.00 83.31 104 ILE A O 1
ATOM 831 N N . ILE A 1 105 ? 5.702 -4.843 -21.469 1.00 84.38 105 ILE A N 1
ATOM 832 C CA . ILE A 1 105 ? 4.759 -3.770 -21.155 1.00 84.38 105 ILE A CA 1
ATOM 833 C C . ILE A 1 105 ? 3.731 -4.318 -20.166 1.00 84.38 105 ILE A C 1
ATOM 835 O O . ILE A 1 105 ? 3.011 -5.262 -20.491 1.00 84.38 105 ILE A O 1
ATOM 839 N N . LEU A 1 106 ? 3.669 -3.744 -18.964 1.00 80.31 106 LEU A N 1
ATOM 840 C CA . LEU A 1 106 ? 2.794 -4.197 -17.884 1.00 80.31 106 LEU A CA 1
ATOM 841 C C . LEU A 1 106 ? 2.012 -3.026 -17.275 1.00 80.31 106 LEU A C 1
ATOM 843 O O . LEU A 1 106 ? 2.615 -2.019 -16.907 1.00 80.31 106 LEU A O 1
ATOM 847 N N . PRO A 1 107 ? 0.685 -3.147 -17.093 1.00 85.06 107 PRO A N 1
ATOM 848 C CA . PRO A 1 107 ? -0.062 -2.193 -16.283 1.00 85.06 107 PRO A CA 1
ATOM 849 C C . PRO A 1 107 ? 0.331 -2.323 -14.806 1.00 85.06 107 PRO A C 1
ATOM 851 O O . PRO A 1 107 ? 0.701 -3.414 -14.355 1.00 85.06 107 PRO A O 1
ATOM 854 N N . TYR A 1 108 ? 0.156 -1.249 -14.029 1.00 86.12 108 TYR A N 1
ATOM 855 C CA . TYR A 1 108 ? 0.462 -1.237 -12.591 1.00 86.12 108 TYR A CA 1
ATOM 856 C C . TYR A 1 108 ? -0.105 -2.441 -11.834 1.00 86.12 108 TYR A C 1
ATOM 858 O O . TYR A 1 108 ? 0.580 -3.028 -11.001 1.00 86.12 108 TYR A O 1
ATOM 866 N N . LYS A 1 109 ? -1.327 -2.878 -12.165 1.00 81.69 109 LYS A N 1
ATOM 867 C CA . LYS A 1 109 ? -1.967 -4.014 -11.491 1.00 81.69 109 LYS A CA 1
ATOM 868 C C . LYS A 1 109 ? -1.138 -5.303 -11.546 1.00 81.69 109 LYS A C 1
ATOM 870 O O . LYS A 1 109 ? -1.080 -6.034 -10.563 1.00 81.69 109 LYS A O 1
ATOM 875 N N . GLN A 1 110 ? -0.471 -5.567 -12.670 1.00 81.19 110 GLN A N 1
ATOM 876 C CA . GLN A 1 110 ? 0.390 -6.745 -12.807 1.00 81.19 110 GLN A CA 1
ATOM 877 C C . GLN A 1 110 ? 1.705 -6.573 -12.038 1.00 81.19 110 GLN A C 1
ATOM 879 O O . GLN A 1 110 ? 2.209 -7.537 -11.467 1.00 81.19 110 GLN A O 1
ATOM 884 N N . LEU A 1 111 ? 2.233 -5.348 -11.954 1.00 88.31 111 LEU A N 1
ATOM 885 C CA . LEU A 1 111 ? 3.402 -5.040 -11.126 1.00 88.31 111 LEU A CA 1
ATOM 886 C C . LEU A 1 111 ? 3.099 -5.205 -9.634 1.00 88.31 111 LEU A C 1
ATOM 888 O O . LEU A 1 111 ? 3.890 -5.804 -8.908 1.00 88.31 111 LEU A O 1
ATOM 892 N N . GLU A 1 112 ? 1.936 -4.724 -9.186 1.00 88.25 112 GLU A N 1
ATOM 893 C CA . GLU A 1 112 ? 1.432 -4.932 -7.827 1.00 88.25 112 GLU A CA 1
ATOM 894 C C . GLU A 1 112 ? 1.395 -6.429 -7.491 1.00 88.25 112 GLU A C 1
ATOM 896 O O . GLU A 1 112 ? 1.860 -6.832 -6.424 1.00 88.25 112 GLU A O 1
ATOM 901 N N . ASP A 1 113 ? 0.884 -7.265 -8.399 1.00 86.25 113 ASP A N 1
ATOM 902 C CA . ASP A 1 113 ? 0.846 -8.715 -8.208 1.00 86.25 113 ASP A CA 1
ATOM 903 C C . ASP A 1 113 ? 2.248 -9.339 -8.142 1.00 86.25 113 ASP A C 1
ATOM 905 O O . ASP A 1 113 ? 2.483 -10.185 -7.278 1.00 86.25 113 ASP A O 1
ATOM 909 N N . LEU A 1 114 ? 3.200 -8.900 -8.973 1.00 87.38 114 LEU A N 1
ATOM 910 C CA . LEU A 1 114 ? 4.592 -9.368 -8.916 1.00 87.38 114 LEU A CA 1
ATOM 911 C C . LEU A 1 114 ? 5.254 -9.043 -7.572 1.00 87.38 114 LEU A C 1
ATOM 913 O O . LEU A 1 114 ? 5.842 -9.920 -6.936 1.00 87.38 114 LEU A O 1
ATOM 917 N N . VAL A 1 115 ? 5.129 -7.798 -7.107 1.00 89.44 115 VAL A N 1
ATOM 918 C CA . VAL A 1 115 ? 5.694 -7.367 -5.819 1.00 89.44 115 VAL A CA 1
ATOM 919 C C . VAL A 1 115 ? 5.019 -8.103 -4.663 1.00 89.44 115 VAL A C 1
ATOM 921 O O . VAL A 1 115 ? 5.696 -8.575 -3.745 1.00 89.44 115 VAL A O 1
ATOM 924 N N . PHE A 1 116 ? 3.695 -8.252 -4.710 1.00 84.00 116 PHE A N 1
ATOM 925 C CA . PHE A 1 116 ? 2.932 -8.939 -3.674 1.00 84.00 116 PHE A CA 1
ATOM 926 C C . PHE A 1 116 ? 3.325 -10.419 -3.570 1.00 84.00 116 PHE A C 1
ATOM 928 O O . PHE A 1 116 ? 3.699 -10.869 -2.486 1.00 84.00 116 PHE A O 1
ATOM 935 N N . ASN A 1 117 ? 3.331 -11.135 -4.698 1.00 83.12 117 ASN A N 1
ATOM 936 C CA . ASN A 1 117 ? 3.623 -12.570 -4.774 1.00 83.12 117 ASN A CA 1
ATOM 937 C C . ASN A 1 117 ? 5.108 -12.906 -4.562 1.00 83.12 117 ASN A C 1
ATOM 939 O O . ASN A 1 117 ? 5.458 -14.070 -4.387 1.00 83.12 117 ASN A O 1
ATOM 943 N N . SER A 1 118 ? 5.993 -11.904 -4.543 1.00 82.06 118 SER A N 1
ATOM 944 C CA . SER A 1 118 ? 7.417 -12.101 -4.249 1.00 82.06 118 SER A CA 1
ATOM 945 C C . SER A 1 118 ? 7.704 -12.514 -2.798 1.00 82.06 118 SER A C 1
ATOM 947 O O . SER A 1 118 ? 8.848 -12.843 -2.487 1.00 82.06 118 SER A O 1
ATOM 949 N N . ASN A 1 119 ? 6.711 -12.454 -1.899 1.00 77.25 119 ASN A N 1
ATOM 950 C CA . ASN A 1 119 ? 6.853 -12.717 -0.460 1.00 77.25 119 ASN A CA 1
ATOM 951 C C . ASN A 1 119 ? 8.004 -11.939 0.209 1.00 77.25 119 ASN A C 1
ATOM 953 O O . ASN A 1 119 ? 8.660 -12.440 1.115 1.00 77.25 119 ASN A O 1
ATOM 957 N N . GLY A 1 120 ? 8.246 -10.702 -0.240 1.00 76.44 120 GLY A N 1
ATOM 958 C CA . GLY A 1 120 ? 9.283 -9.825 0.319 1.00 76.44 120 GLY A CA 1
ATOM 959 C C . GLY A 1 120 ? 10.620 -9.876 -0.419 1.00 76.44 120 GLY A C 1
ATOM 960 O O . GLY A 1 120 ? 11.488 -9.070 -0.122 1.00 76.44 120 GLY A O 1
ATOM 961 N N . ASN A 1 121 ? 10.771 -10.745 -1.426 1.00 86.06 121 ASN A N 1
ATOM 962 C CA . ASN A 1 121 ? 11.972 -10.777 -2.269 1.00 86.06 121 ASN A CA 1
ATOM 963 C C . ASN A 1 121 ? 12.107 -9.561 -3.196 1.00 86.06 121 ASN A C 1
ATOM 965 O O . ASN A 1 121 ? 13.190 -9.327 -3.725 1.00 86.06 121 ASN A O 1
ATOM 969 N N . ILE A 1 122 ? 11.014 -8.831 -3.435 1.00 92.50 122 ILE A N 1
ATOM 970 C CA . ILE A 1 122 ? 11.013 -7.546 -4.134 1.00 92.50 122 ILE A CA 1
ATOM 971 C C . ILE A 1 122 ? 10.549 -6.484 -3.135 1.00 92.50 122 ILE A C 1
ATOM 973 O O . ILE A 1 122 ? 9.395 -6.488 -2.693 1.00 92.50 122 ILE A O 1
ATOM 977 N N . SER A 1 123 ? 11.454 -5.572 -2.793 1.00 90.81 123 SER A N 1
ATOM 978 C CA . SER A 1 123 ? 11.254 -4.535 -1.779 1.00 90.81 123 SER A CA 1
ATOM 979 C C . SER A 1 123 ? 10.444 -3.341 -2.287 1.00 90.81 123 SER A C 1
ATOM 981 O O . SER A 1 123 ? 10.003 -2.520 -1.486 1.00 90.81 123 SER A O 1
ATOM 983 N N . GLY A 1 124 ? 10.185 -3.248 -3.595 1.00 92.25 124 GLY A N 1
ATOM 984 C CA . GLY A 1 124 ? 9.323 -2.224 -4.186 1.00 92.25 124 GLY A CA 1
ATOM 985 C C . GLY A 1 124 ? 9.524 -2.042 -5.687 1.00 92.25 124 GLY A C 1
ATOM 986 O O . GLY A 1 124 ? 10.214 -2.832 -6.336 1.00 92.25 124 GLY A O 1
ATOM 987 N N . ILE A 1 125 ? 8.917 -0.982 -6.216 1.00 94.88 125 ILE A N 1
ATOM 988 C CA . ILE A 1 125 ? 9.031 -0.543 -7.609 1.00 94.88 125 ILE A CA 1
ATOM 989 C C . ILE A 1 125 ? 9.904 0.710 -7.650 1.00 94.88 125 ILE A C 1
ATOM 991 O O . ILE A 1 125 ? 9.631 1.674 -6.938 1.00 94.88 125 ILE A O 1
ATOM 995 N N . ALA A 1 126 ? 10.929 0.702 -8.499 1.00 94.88 126 ALA A N 1
ATOM 996 C CA . ALA A 1 126 ? 11.726 1.881 -8.813 1.00 94.88 126 ALA A CA 1
ATOM 997 C C . ALA A 1 126 ? 11.308 2.402 -10.193 1.00 94.88 126 ALA A C 1
ATOM 999 O O . ALA A 1 126 ? 11.592 1.765 -11.208 1.00 94.88 126 ALA A O 1
ATOM 1000 N N . MET A 1 127 ? 10.596 3.526 -10.218 1.00 94.56 127 MET A N 1
ATOM 1001 C CA . MET A 1 127 ? 10.143 4.195 -11.433 1.00 94.56 127 MET A CA 1
ATOM 1002 C C . MET A 1 127 ? 11.251 5.103 -11.955 1.00 94.56 127 MET A C 1
ATOM 1004 O O . MET A 1 127 ? 11.734 5.971 -11.224 1.00 94.56 127 MET A O 1
ATOM 1008 N N . ASN A 1 128 ? 11.648 4.888 -13.208 1.00 95.12 128 ASN A N 1
ATOM 1009 C CA . ASN A 1 128 ? 12.712 5.637 -13.876 1.00 95.12 128 ASN A CA 1
ATOM 1010 C C . ASN A 1 128 ? 13.990 5.769 -13.017 1.00 95.12 128 ASN A C 1
ATOM 1012 O O . ASN A 1 128 ? 14.443 6.878 -12.734 1.00 95.12 128 ASN A O 1
ATOM 1016 N N . PRO A 1 129 ? 14.598 4.649 -12.576 1.00 94.06 129 PRO A N 1
ATOM 1017 C CA . PRO A 1 129 ? 15.660 4.647 -11.559 1.00 94.06 129 PRO A CA 1
ATOM 1018 C C . PRO A 1 129 ? 16.925 5.437 -11.934 1.00 94.06 129 PRO A C 1
ATOM 1020 O O . PRO A 1 129 ? 17.740 5.726 -11.063 1.00 94.06 129 PRO A O 1
ATOM 1023 N N . PHE A 1 130 ? 17.101 5.779 -13.212 1.00 93.06 130 PHE A N 1
ATOM 1024 C CA . PHE A 1 130 ? 18.273 6.488 -13.733 1.00 93.06 130 PHE A CA 1
ATOM 1025 C C . PHE A 1 1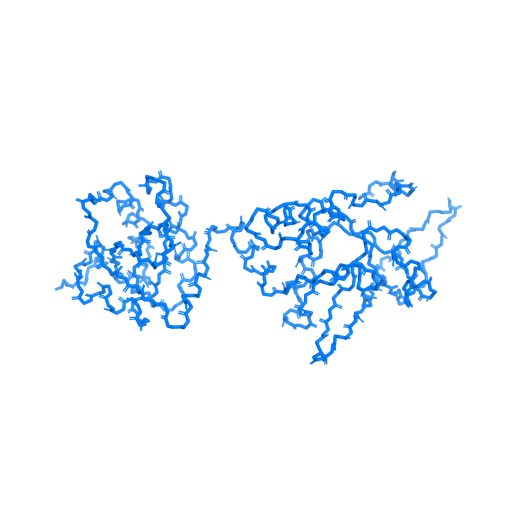30 ? 17.975 7.931 -14.174 1.00 93.06 130 PHE A C 1
ATOM 1027 O O . PHE A 1 130 ? 18.892 8.624 -14.608 1.00 93.06 130 PHE A O 1
ATOM 1034 N N . THR A 1 131 ? 16.723 8.385 -14.064 1.00 89.38 131 THR A N 1
ATOM 1035 C CA . THR A 1 131 ? 16.293 9.747 -14.418 1.00 89.38 131 THR A CA 1
ATOM 1036 C C . THR A 1 131 ? 15.521 10.375 -13.253 1.00 89.38 131 THR A C 1
ATOM 1038 O O . THR A 1 131 ? 16.142 10.914 -12.335 1.00 89.38 131 THR A O 1
ATOM 1041 N N . GLU A 1 132 ? 14.189 10.299 -13.231 1.00 89.31 132 GLU A N 1
ATOM 1042 C CA . GLU A 1 132 ? 13.353 10.908 -12.187 1.00 89.31 132 GLU A CA 1
ATOM 1043 C C . GLU A 1 132 ? 13.508 10.208 -10.828 1.00 89.31 132 GLU A C 1
ATOM 1045 O O . GLU A 1 132 ? 13.351 10.860 -9.797 1.00 89.31 132 GLU A O 1
ATOM 1050 N N . ASN A 1 133 ? 13.841 8.911 -10.832 1.00 89.06 133 ASN A N 1
ATOM 1051 C CA . ASN A 1 133 ? 14.112 8.063 -9.669 1.00 89.06 133 ASN A CA 1
ATOM 1052 C C . ASN A 1 133 ? 13.062 8.185 -8.549 1.00 89.06 133 ASN A C 1
ATOM 1054 O O . ASN A 1 133 ? 13.346 8.651 -7.444 1.00 89.06 133 ASN A O 1
ATOM 1058 N N . CYS A 1 134 ? 11.836 7.741 -8.826 1.00 90.00 134 CYS A N 1
ATOM 1059 C CA . CYS A 1 134 ? 10.773 7.679 -7.825 1.00 90.00 134 CYS A CA 1
ATOM 1060 C C . CYS A 1 134 ? 10.580 6.239 -7.342 1.00 90.00 134 CYS A C 1
ATOM 1062 O O . CYS A 1 134 ? 10.369 5.328 -8.141 1.00 90.00 134 CYS A O 1
ATOM 1064 N N . PHE A 1 135 ? 10.622 6.017 -6.031 1.00 89.50 135 PHE A N 1
ATOM 1065 C CA . PHE A 1 135 ? 10.494 4.686 -5.445 1.00 89.50 135 PHE A CA 1
ATOM 1066 C C . PHE A 1 135 ? 9.176 4.522 -4.687 1.00 89.50 135 PHE A C 1
ATOM 1068 O O . PHE A 1 135 ? 8.827 5.342 -3.840 1.00 89.50 135 PHE A O 1
ATOM 1075 N N . ILE A 1 136 ? 8.481 3.411 -4.937 1.00 88.62 136 ILE A N 1
ATOM 1076 C CA . ILE A 1 136 ? 7.299 2.996 -4.179 1.00 88.62 136 ILE A CA 1
ATOM 1077 C C . ILE A 1 136 ? 7.616 1.684 -3.472 1.00 88.62 136 ILE A C 1
ATOM 1079 O O . ILE A 1 136 ? 7.851 0.654 -4.110 1.00 88.62 136 ILE A O 1
ATOM 1083 N N . SER A 1 137 ? 7.593 1.705 -2.139 1.00 88.00 137 SER A N 1
ATOM 1084 C CA . SER A 1 137 ? 7.922 0.528 -1.340 1.00 88.00 137 SER A CA 1
ATOM 1085 C C . SER A 1 137 ? 6.870 -0.576 -1.469 1.00 88.00 137 SER A C 1
ATOM 1087 O O . SER A 1 137 ? 5.669 -0.336 -1.614 1.00 88.00 137 SER A O 1
ATOM 1089 N N . GLY A 1 138 ? 7.314 -1.825 -1.353 1.00 86.94 138 GLY A N 1
ATOM 1090 C CA . GLY A 1 138 ? 6.432 -2.986 -1.336 1.00 86.94 138 GLY A CA 1
ATOM 1091 C C . GLY A 1 138 ? 5.499 -3.003 -0.122 1.00 86.94 138 GLY A C 1
ATOM 1092 O O . GLY A 1 138 ? 4.394 -3.530 -0.224 1.00 86.94 138 GLY A O 1
ATOM 1093 N N . GLU A 1 139 ? 5.898 -2.414 1.014 1.00 82.50 139 GLU A N 1
ATOM 1094 C CA . GLU A 1 139 ? 4.996 -2.213 2.161 1.00 82.50 139 GLU A CA 1
ATOM 1095 C C . GLU A 1 139 ? 3.852 -1.271 1.780 1.00 82.50 139 GLU A C 1
ATOM 1097 O O . GLU A 1 139 ? 2.691 -1.603 2.015 1.00 82.50 139 GLU A O 1
ATOM 1102 N N . PHE A 1 140 ? 4.157 -0.146 1.128 1.00 80.69 140 PHE A N 1
ATOM 1103 C CA . PHE A 1 140 ? 3.140 0.797 0.676 1.00 80.69 140 PHE A CA 1
ATOM 1104 C C . PHE A 1 140 ? 2.168 0.146 -0.316 1.00 80.69 140 PHE A C 1
ATOM 1106 O O . PHE A 1 140 ? 0.955 0.255 -0.146 1.00 80.69 140 PHE A O 1
ATOM 1113 N N . ILE A 1 141 ? 2.683 -0.600 -1.300 1.00 84.75 141 ILE A N 1
ATOM 1114 C CA . ILE A 1 141 ? 1.866 -1.336 -2.278 1.00 84.75 141 ILE A CA 1
ATOM 1115 C C . ILE A 1 141 ? 0.938 -2.338 -1.572 1.00 84.75 141 ILE A C 1
ATOM 1117 O O . ILE A 1 141 ? -0.258 -2.377 -1.853 1.00 84.75 141 ILE A O 1
ATOM 1121 N N . ARG A 1 142 ? 1.454 -3.120 -0.610 1.00 80.25 142 ARG A N 1
ATOM 1122 C CA . ARG A 1 142 ? 0.641 -4.065 0.180 1.00 80.25 142 ARG A CA 1
ATOM 1123 C C . ARG A 1 142 ? -0.455 -3.349 0.966 1.00 80.25 142 ARG A C 1
ATOM 1125 O O . ARG A 1 142 ? -1.613 -3.750 0.879 1.00 80.25 142 ARG A O 1
ATOM 1132 N N . GLN A 1 143 ? -0.106 -2.279 1.681 1.00 72.88 143 GLN A N 1
ATOM 1133 C CA . GLN A 1 143 ? -1.070 -1.485 2.441 1.00 72.88 143 GLN A CA 1
ATOM 1134 C C . GLN A 1 143 ? -2.143 -0.886 1.529 1.00 72.88 143 GLN A C 1
ATOM 1136 O O . GLN A 1 143 ? -3.318 -0.906 1.876 1.00 72.88 143 GLN A O 1
ATOM 1141 N N . TYR A 1 144 ? -1.771 -0.373 0.357 1.00 73.00 144 TYR A N 1
ATOM 1142 C CA . TYR A 1 144 ? -2.717 0.192 -0.601 1.00 73.00 144 TYR A CA 1
ATOM 1143 C C . TYR A 1 144 ? -3.652 -0.868 -1.197 1.00 73.00 144 TYR A C 1
ATOM 1145 O O . TYR A 1 144 ? -4.862 -0.649 -1.293 1.00 73.00 144 TYR A O 1
ATOM 1153 N N . ARG A 1 145 ? -3.123 -2.047 -1.537 1.00 74.00 145 ARG A N 1
ATOM 1154 C CA . ARG A 1 145 ? -3.923 -3.184 -2.004 1.00 74.00 145 ARG A CA 1
ATOM 1155 C C . ARG A 1 145 ? -4.937 -3.628 -0.955 1.00 74.00 145 ARG A C 1
ATOM 1157 O O . ARG A 1 145 ? -6.090 -3.898 -1.292 1.00 74.00 145 ARG A O 1
ATOM 1164 N N . GLU A 1 146 ? -4.517 -3.699 0.307 1.00 67.19 146 GLU A N 1
ATOM 1165 C CA . GLU A 1 146 ? -5.407 -3.987 1.431 1.00 67.19 146 GLU A CA 1
ATOM 1166 C C . GLU A 1 146 ? -6.461 -2.885 1.586 1.00 67.19 146 GLU A C 1
ATOM 1168 O O . GLU A 1 146 ? -7.644 -3.210 1.566 1.00 67.19 146 GLU A O 1
ATOM 1173 N N . ARG A 1 147 ? -6.080 -1.598 1.600 1.00 63.66 147 ARG A N 1
ATOM 1174 C CA . ARG A 1 147 ? -7.015 -0.451 1.635 1.00 63.66 147 ARG A CA 1
ATOM 1175 C C . ARG A 1 147 ? -8.062 -0.513 0.526 1.00 63.66 147 ARG A C 1
ATOM 1177 O O . ARG A 1 147 ? -9.235 -0.272 0.781 1.00 63.66 147 ARG A O 1
ATOM 1184 N N . SER A 1 148 ? -7.650 -0.858 -0.690 1.00 59.69 148 SER A N 1
ATOM 1185 C CA . SER A 1 148 ? -8.534 -0.922 -1.860 1.00 59.69 148 SER A CA 1
ATOM 1186 C C . SER A 1 148 ? -9.490 -2.119 -1.812 1.00 59.69 148 SER A C 1
ATOM 1188 O O . SER A 1 148 ? -10.569 -2.069 -2.393 1.00 59.69 148 SER A O 1
ATOM 1190 N N . ARG A 1 149 ? -9.104 -3.204 -1.123 1.00 58.59 149 ARG A N 1
ATOM 1191 C CA . ARG A 1 149 ? -9.919 -4.420 -0.964 1.00 58.59 149 ARG A CA 1
ATOM 1192 C C . ARG A 1 149 ? -10.824 -4.404 0.264 1.00 58.59 149 ARG A C 1
ATOM 1194 O O . ARG A 1 149 ? -11.903 -4.978 0.209 1.00 58.59 149 ARG A O 1
ATOM 1201 N N . THR A 1 150 ? -10.376 -3.815 1.367 1.00 48.28 150 THR A N 1
ATOM 1202 C CA . THR A 1 150 ? -11.028 -3.932 2.684 1.00 48.28 150 THR A CA 1
ATOM 1203 C C . THR A 1 150 ? -11.395 -2.585 3.301 1.00 48.28 150 THR A C 1
ATOM 1205 O O . THR A 1 150 ? -12.137 -2.541 4.276 1.00 48.28 150 THR A O 1
ATOM 1208 N N . GLY A 1 151 ? -10.859 -1.476 2.781 1.00 44.53 151 GLY A N 1
ATOM 1209 C CA . GLY A 1 151 ? -10.938 -0.169 3.432 1.00 44.53 151 GLY A CA 1
ATOM 1210 C C . GLY A 1 151 ? -10.077 -0.041 4.697 1.00 44.53 151 GLY A C 1
ATOM 1211 O O . GLY A 1 151 ? -10.166 0.986 5.365 1.00 44.53 151 GLY A O 1
ATOM 1212 N N . LEU A 1 152 ? -9.251 -1.040 5.044 1.00 44.72 152 LEU A N 1
ATOM 1213 C CA . LEU A 1 152 ? -8.431 -1.039 6.261 1.00 44.72 152 LEU A CA 1
ATOM 1214 C C . LEU A 1 152 ? -7.193 -0.145 6.113 1.00 44.72 152 LEU A C 1
ATOM 1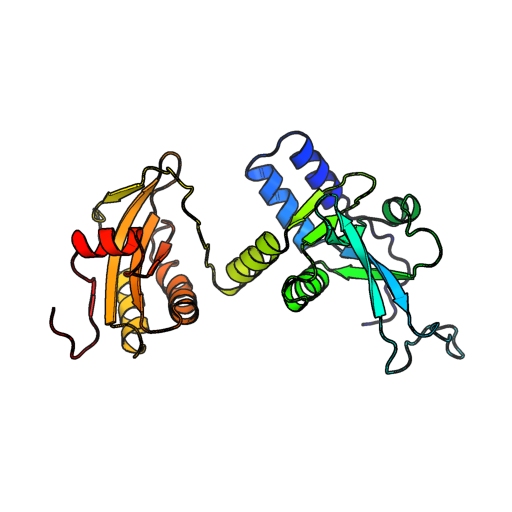216 O O . LEU A 1 152 ? -6.334 -0.386 5.266 1.00 44.72 152 LEU A O 1
ATOM 1220 N N . VAL A 1 153 ? -7.051 0.845 6.996 1.00 49.56 153 VAL A N 1
ATOM 1221 C CA . VAL A 1 153 ? -5.784 1.548 7.235 1.00 49.56 153 VAL A CA 1
ATOM 1222 C C . VAL A 1 153 ? -5.164 0.964 8.501 1.00 49.56 153 VAL A C 1
ATOM 1224 O O . VAL A 1 153 ? -5.646 1.221 9.603 1.00 49.56 153 VAL A O 1
ATOM 1227 N N . GLN A 1 154 ? -4.067 0.210 8.373 1.00 50.28 154 GLN A N 1
ATOM 1228 C CA . GLN A 1 154 ? -3.171 -0.010 9.511 1.00 50.28 154 GLN A CA 1
ATOM 1229 C C . GLN A 1 154 ? -2.457 1.309 9.813 1.00 50.28 154 GLN A C 1
ATOM 1231 O O . GLN A 1 154 ? -1.355 1.569 9.330 1.00 50.28 154 GLN A O 1
ATOM 1236 N N . SER A 1 155 ? -3.109 2.182 10.579 1.00 51.22 155 SER A N 1
ATOM 1237 C CA . SER A 1 155 ? -2.456 3.381 11.086 1.00 51.22 155 SER A CA 1
ATOM 1238 C C . SER A 1 155 ? -1.526 2.946 12.213 1.00 51.22 155 SER A C 1
ATOM 1240 O O . SER A 1 155 ? -1.956 2.726 13.345 1.00 51.22 155 SER A O 1
ATOM 1242 N N . LYS A 1 156 ? -0.238 2.762 11.900 1.00 54.44 156 LYS A N 1
ATOM 1243 C CA . LYS A 1 156 ? 0.798 2.709 12.934 1.00 54.44 156 LYS A CA 1
ATOM 1244 C C . LYS A 1 156 ? 0.844 4.105 13.554 1.00 54.44 156 LYS A C 1
ATOM 1246 O O . LYS A 1 156 ? 1.416 5.022 12.969 1.00 54.44 156 LYS A O 1
ATOM 1251 N N . ILE A 1 157 ? 0.200 4.269 14.709 1.00 58.50 157 ILE A N 1
ATOM 1252 C CA . ILE A 1 157 ? 0.324 5.479 15.527 1.00 58.50 157 ILE A CA 1
ATOM 1253 C C . ILE A 1 157 ? 1.818 5.729 15.729 1.00 58.50 157 ILE A C 1
ATOM 1255 O O . ILE A 1 157 ? 2.551 4.823 16.140 1.00 58.50 157 ILE A O 1
ATOM 1259 N N . LYS A 1 158 ? 2.282 6.931 15.377 1.00 50.84 158 LYS A N 1
ATOM 1260 C CA . LYS A 1 158 ? 3.709 7.255 15.440 1.00 50.84 158 LYS A CA 1
ATOM 1261 C C . LYS A 1 158 ? 4.200 7.113 16.888 1.00 50.84 158 LYS A C 1
ATOM 1263 O O . LYS A 1 158 ? 3.516 7.586 17.800 1.00 50.84 158 LYS A O 1
ATOM 1268 N N . PRO A 1 159 ? 5.377 6.510 17.132 1.00 47.69 159 PRO A N 1
ATOM 1269 C CA . PRO A 1 159 ? 5.975 6.497 18.463 1.00 47.69 159 PRO A CA 1
ATOM 1270 C C . PRO A 1 159 ? 6.066 7.924 19.027 1.00 47.69 159 PRO A C 1
ATOM 1272 O O . PRO A 1 159 ? 6.625 8.807 18.382 1.00 47.69 159 PRO A O 1
ATOM 1275 N N . GLY A 1 160 ? 5.482 8.159 20.206 1.00 56.00 160 GLY A N 1
ATOM 1276 C CA . GLY A 1 160 ? 5.431 9.480 20.850 1.00 56.00 160 GLY A CA 1
ATOM 1277 C C . GLY A 1 160 ? 4.211 10.349 20.510 1.00 56.00 160 GLY A C 1
ATOM 1278 O O . GLY A 1 160 ? 4.079 11.434 21.074 1.00 56.00 160 GLY A O 1
ATOM 1279 N N . ALA A 1 161 ? 3.296 9.896 19.644 1.00 66.81 161 ALA A N 1
ATOM 1280 C CA . ALA A 1 161 ? 2.042 10.606 19.399 1.00 66.81 161 ALA A CA 1
ATOM 1281 C C . ALA A 1 161 ? 1.188 10.670 20.678 1.00 66.81 161 ALA A C 1
ATOM 1283 O O . ALA A 1 161 ? 0.961 9.663 21.355 1.00 66.81 161 ALA A O 1
ATOM 1284 N N . THR A 1 162 ? 0.701 11.867 21.011 1.00 74.62 162 THR A N 1
ATOM 1285 C CA . THR A 1 162 ? -0.230 12.054 22.128 1.00 74.62 162 THR A CA 1
ATOM 1286 C C . THR A 1 162 ? -1.645 11.792 21.636 1.00 74.62 162 THR A C 1
ATOM 1288 O O . THR A 1 162 ? -2.182 12.570 20.850 1.00 74.62 162 THR A O 1
ATOM 1291 N N . VAL A 1 163 ? -2.237 10.701 22.118 1.00 81.62 163 VAL A N 1
ATOM 1292 C CA . VAL A 1 163 ? -3.611 10.300 21.809 1.00 81.62 163 VAL A CA 1
ATOM 1293 C C . VAL A 1 163 ? -4.497 10.552 23.023 1.00 81.62 163 VAL A C 1
ATOM 1295 O O . VAL A 1 163 ? -4.161 10.133 24.134 1.00 81.62 163 VAL A O 1
ATOM 1298 N N . LYS A 1 164 ? -5.638 11.211 22.815 1.00 87.62 164 LYS A N 1
ATOM 1299 C CA . LYS A 1 164 ? -6.692 11.351 23.827 1.00 87.62 164 LYS A CA 1
ATOM 1300 C C . LYS A 1 164 ? -7.889 10.492 23.446 1.00 87.62 164 LYS A C 1
ATOM 1302 O O . LYS A 1 164 ? -8.315 10.495 22.295 1.00 87.62 164 LYS A O 1
ATOM 1307 N N . LEU A 1 165 ? -8.432 9.787 24.434 1.00 89.19 165 LEU A N 1
ATOM 1308 C CA . LEU A 1 165 ? -9.674 9.035 24.302 1.00 89.19 165 LEU A CA 1
ATOM 1309 C C . LEU A 1 165 ? -10.810 9.832 24.942 1.00 89.19 165 LEU A C 1
ATOM 1311 O O . LEU A 1 165 ? -10.647 10.360 26.045 1.00 89.19 165 LEU A O 1
ATOM 1315 N N . ARG A 1 166 ? -11.939 9.950 24.243 1.00 88.56 166 ARG A N 1
ATOM 1316 C CA . ARG A 1 166 ? -13.136 10.645 24.735 1.00 88.56 166 ARG A CA 1
ATOM 1317 C C . ARG A 1 166 ? -14.385 9.863 24.370 1.00 88.56 166 ARG A C 1
ATOM 1319 O O . ARG A 1 166 ? -14.541 9.460 23.220 1.00 88.56 166 ARG A O 1
ATOM 1326 N N . THR A 1 167 ? -15.314 9.725 25.311 1.00 86.06 167 THR A N 1
ATOM 1327 C CA . THR A 1 167 ? -16.595 9.080 25.013 1.00 86.06 167 THR A CA 1
ATOM 1328 C C . THR A 1 167 ? -17.314 9.878 23.920 1.00 86.06 167 THR A C 1
ATOM 1330 O O . THR A 1 167 ? -17.408 11.107 24.043 1.00 86.06 167 THR A O 1
ATOM 1333 N N . PRO A 1 168 ? -17.816 9.232 22.848 1.00 78.69 168 PRO A N 1
ATOM 1334 C CA . PRO A 1 168 ? -18.582 9.919 21.818 1.00 78.69 168 PRO A CA 1
ATOM 1335 C C . PRO A 1 168 ? -19.741 10.705 22.436 1.00 78.69 168 PRO A C 1
ATOM 1337 O O . PRO A 1 168 ? -20.594 10.133 23.113 1.00 78.69 168 PRO A O 1
ATOM 1340 N N . LYS A 1 169 ? -19.786 12.024 22.197 1.00 75.62 169 LYS A N 1
ATOM 1341 C CA . LYS A 1 169 ? -20.874 12.887 22.695 1.00 75.62 169 LYS A CA 1
ATOM 1342 C C . LYS A 1 169 ? -22.238 12.430 22.167 1.00 75.62 169 LYS A C 1
ATOM 1344 O O . LYS A 1 169 ? -23.234 12.517 22.877 1.00 75.62 169 LYS A O 1
ATOM 1349 N N . TYR A 1 170 ? -22.254 11.936 20.932 1.00 72.56 170 TYR A N 1
ATOM 1350 C CA . TYR A 1 170 ? -23.386 11.257 20.320 1.00 72.56 170 TYR A CA 1
ATOM 1351 C C . TYR A 1 170 ? -22.943 9.845 19.952 1.00 72.56 170 TYR A C 1
ATOM 1353 O O . TYR A 1 170 ? -21.977 9.670 19.205 1.00 72.56 170 TYR A O 1
ATOM 1361 N N . GLN A 1 171 ? -23.625 8.845 20.507 1.00 79.88 171 GLN A N 1
ATOM 1362 C CA . GLN A 1 171 ? -23.346 7.447 20.199 1.00 79.88 171 GLN A CA 1
ATOM 1363 C C . GLN A 1 171 ? -23.864 7.113 18.791 1.00 79.88 171 GLN A C 1
ATOM 1365 O O . GLN A 1 171 ? -25.035 7.380 18.504 1.00 79.88 171 GLN A O 1
ATOM 1370 N N . PRO A 1 172 ? -23.034 6.537 17.905 1.00 81.56 172 PRO A N 1
ATOM 1371 C CA . PRO A 1 172 ? -23.429 6.213 16.537 1.00 81.56 172 PRO A CA 1
ATOM 1372 C C . PRO A 1 172 ? -24.261 4.920 16.505 1.00 81.56 172 PRO A C 1
ATOM 1374 O O . PRO A 1 172 ? -23.784 3.873 16.081 1.00 81.56 172 PRO A O 1
ATOM 1377 N N . ILE A 1 173 ? -25.512 4.986 16.972 1.00 87.88 173 ILE A N 1
ATOM 1378 C CA . ILE A 1 173 ? -26.371 3.810 17.216 1.00 87.88 173 ILE A CA 1
ATOM 1379 C C . ILE A 1 173 ? -26.448 2.872 16.003 1.00 87.88 173 ILE A C 1
ATOM 1381 O O . ILE A 1 173 ? -26.146 1.695 16.141 1.00 87.88 173 ILE A O 1
ATOM 1385 N N . GLN A 1 174 ? -26.731 3.398 14.806 1.00 82.62 174 GLN A N 1
ATOM 1386 C CA . GLN A 1 174 ? -26.826 2.586 13.582 1.00 82.62 174 GLN A CA 1
ATOM 1387 C C . GLN A 1 174 ? -25.512 1.871 13.232 1.00 82.62 174 GLN A C 1
ATOM 1389 O O . GLN A 1 174 ? -25.525 0.733 12.775 1.00 82.62 174 GLN A O 1
ATOM 1394 N N . MET A 1 175 ? -24.372 2.525 13.471 1.00 90.38 175 MET A N 1
ATOM 1395 C CA . MET A 1 175 ? -23.052 1.931 13.258 1.00 90.38 175 MET A CA 1
ATOM 1396 C C . MET A 1 175 ? -22.788 0.799 14.254 1.00 90.38 175 MET A C 1
ATOM 1398 O O . MET A 1 175 ? -22.241 -0.235 13.878 1.00 90.38 175 MET A O 1
ATOM 1402 N N . LEU A 1 176 ? -23.175 0.995 15.520 1.00 92.75 176 LEU A N 1
ATOM 1403 C CA . LEU A 1 176 ? -23.027 -0.016 16.565 1.00 92.75 176 LEU A CA 1
ATOM 1404 C C . LEU A 1 176 ? -23.955 -1.207 16.336 1.00 92.75 176 LEU A C 1
ATOM 1406 O O . LEU A 1 176 ? -23.528 -2.333 16.554 1.00 92.75 176 LEU A O 1
ATOM 1410 N N . ASP A 1 177 ? -25.181 -0.983 15.867 1.00 91.88 177 ASP A N 1
ATOM 1411 C CA . ASP A 1 177 ? -26.131 -2.058 15.567 1.00 91.88 177 ASP A CA 1
ATOM 1412 C C . ASP A 1 177 ? -25.657 -2.910 14.386 1.00 91.88 177 ASP A C 1
ATOM 1414 O O . ASP A 1 177 ? -25.556 -4.128 14.524 1.00 91.88 177 ASP A O 1
ATOM 1418 N N . ALA A 1 178 ? -25.227 -2.285 13.284 1.00 92.62 178 ALA A N 1
ATOM 1419 C CA . ALA A 1 178 ? -24.644 -3.007 12.151 1.00 92.62 178 ALA A CA 1
ATOM 1420 C C . ALA A 1 178 ? -23.397 -3.817 12.558 1.00 92.62 178 ALA A C 1
ATOM 1422 O O . ALA A 1 178 ? -23.196 -4.947 12.109 1.00 92.62 178 ALA A O 1
ATOM 1423 N N . ALA A 1 179 ? -22.561 -3.259 13.442 1.00 95.31 179 ALA A N 1
ATOM 1424 C CA . ALA A 1 179 ? -21.418 -3.978 13.993 1.00 95.31 179 ALA A CA 1
ATOM 1425 C C . ALA A 1 179 ? -21.851 -5.152 14.889 1.00 95.31 179 ALA A C 1
ATOM 1427 O O . ALA A 1 179 ? -21.286 -6.234 14.766 1.00 95.31 179 ALA A O 1
ATOM 1428 N N . ARG A 1 180 ? -22.852 -4.976 15.763 1.00 95.88 180 ARG A N 1
ATOM 1429 C CA . ARG A 1 180 ? -23.372 -6.044 16.638 1.00 95.88 180 ARG A CA 1
ATOM 1430 C C . ARG A 1 180 ? -23.923 -7.217 15.844 1.00 95.88 180 ARG A C 1
ATOM 1432 O O . ARG A 1 180 ? -23.596 -8.349 16.178 1.00 95.88 180 ARG A O 1
ATOM 1439 N N . GLU A 1 181 ? -24.723 -6.951 14.814 1.00 94.94 181 GLU A N 1
ATOM 1440 C CA . GLU A 1 181 ? -25.287 -7.994 13.951 1.00 94.94 181 GLU A CA 1
ATOM 1441 C C . GLU A 1 181 ? -24.177 -8.828 13.307 1.00 94.94 181 GLU A C 1
ATOM 1443 O O . GLU A 1 181 ? -24.181 -10.050 13.402 1.00 94.94 181 GLU A O 1
ATOM 1448 N N . TYR A 1 182 ? -23.163 -8.168 12.743 1.00 95.50 182 TYR A N 1
ATOM 1449 C CA . TYR A 1 182 ? -22.018 -8.861 12.158 1.00 95.50 182 TYR A CA 1
ATOM 1450 C C . TYR A 1 182 ? -21.204 -9.660 13.181 1.00 95.50 182 TYR A C 1
ATOM 1452 O O . TYR A 1 182 ? -20.724 -10.751 12.869 1.00 95.50 182 TYR A O 1
ATOM 1460 N N . LEU A 1 183 ? -21.007 -9.105 14.380 1.00 95.75 183 LEU A N 1
ATOM 1461 C CA . LEU A 1 183 ? -20.215 -9.725 15.441 1.00 95.75 183 LEU A CA 1
ATOM 1462 C C . LEU A 1 183 ? -20.924 -10.908 16.098 1.00 95.75 183 LEU A C 1
ATOM 1464 O O . LEU A 1 183 ? -20.239 -11.840 16.514 1.00 95.75 183 LEU A O 1
ATOM 1468 N N . ALA A 1 184 ? -22.258 -10.905 16.149 1.00 93.62 184 ALA A N 1
ATOM 1469 C CA . ALA A 1 184 ? -23.050 -12.004 16.698 1.00 93.62 184 ALA A CA 1
ATOM 1470 C C . ALA A 1 184 ? -22.788 -13.336 15.971 1.00 93.62 184 ALA A C 1
ATOM 1472 O O . ALA A 1 184 ? -22.787 -14.390 16.604 1.00 93.62 184 ALA A O 1
ATOM 1473 N N . ASP A 1 185 ? -22.473 -13.278 14.674 1.00 90.81 185 ASP A N 1
ATOM 1474 C CA . ASP A 1 185 ? -22.122 -14.443 13.852 1.00 90.81 185 ASP A CA 1
ATOM 1475 C C . ASP A 1 185 ? -20.642 -14.864 13.978 1.00 90.81 185 ASP A C 1
ATOM 1477 O O . ASP A 1 185 ? -20.185 -15.775 13.279 1.00 90.81 185 ASP A O 1
ATOM 1481 N N . LYS A 1 186 ? -19.840 -14.184 14.810 1.00 92.38 186 LYS A N 1
ATOM 1482 C CA . LYS A 1 186 ? -18.408 -14.467 14.985 1.00 92.38 186 LYS A CA 1
ATOM 1483 C C . LYS A 1 186 ? -18.148 -15.166 16.307 1.00 92.38 186 LYS A C 1
ATOM 1485 O O . LYS A 1 186 ? -18.039 -14.543 17.359 1.00 92.38 186 LYS A O 1
ATOM 1490 N N . GLU A 1 187 ? -17.912 -16.472 16.228 1.00 90.81 187 GLU A N 1
ATOM 1491 C CA . GLU A 1 187 ? -17.508 -17.270 17.390 1.00 90.81 187 GLU A CA 1
ATOM 1492 C C . GLU A 1 187 ? -16.167 -16.827 17.979 1.00 90.81 187 GLU A C 1
ATOM 1494 O O . GLU A 1 187 ? -15.889 -17.105 19.136 1.00 90.81 187 GLU A O 1
ATOM 1499 N N . ASN A 1 188 ? -15.323 -16.130 17.220 1.00 93.31 188 ASN A N 1
ATOM 1500 C CA . ASN A 1 188 ? -13.994 -15.734 17.663 1.00 93.31 188 ASN A CA 1
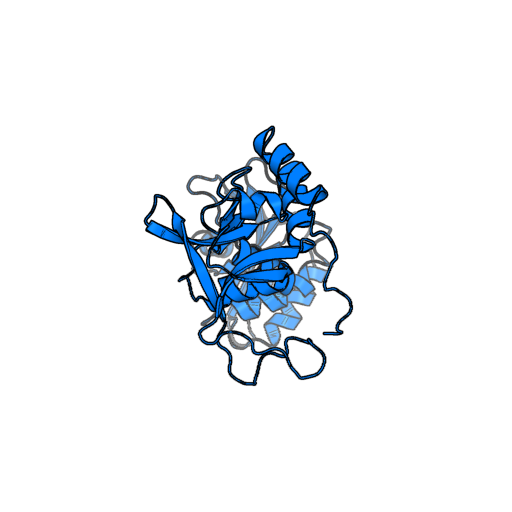ATOM 1501 C C . ASN A 1 188 ? -13.917 -14.317 18.256 1.00 93.31 188 ASN A C 1
ATOM 1503 O O . ASN A 1 188 ? -12.811 -13.851 18.519 1.00 93.31 188 ASN A O 1
ATOM 1507 N N . VAL A 1 189 ? -15.045 -13.632 18.467 1.00 95.94 189 VAL A N 1
ATOM 1508 C CA . VAL A 1 189 ? -15.078 -12.294 19.078 1.00 95.94 189 VAL A CA 1
ATOM 1509 C C . VAL A 1 189 ? -15.866 -12.338 20.378 1.00 95.94 189 VAL A C 1
ATOM 1511 O O . VAL A 1 189 ? -17.049 -12.669 20.375 1.00 95.94 189 VAL A O 1
ATOM 1514 N N . ASP A 1 190 ? -15.218 -11.965 21.478 1.00 95.50 190 ASP A N 1
ATOM 1515 C CA . ASP A 1 190 ? -15.819 -12.016 22.812 1.00 95.50 190 ASP A CA 1
ATOM 1516 C C . ASP A 1 190 ? -16.510 -10.696 23.167 1.00 95.50 190 ASP A C 1
ATOM 1518 O O . ASP A 1 190 ? -17.669 -10.690 23.588 1.00 95.50 190 ASP A O 1
ATOM 1522 N N . ARG A 1 191 ? -15.819 -9.567 22.971 1.00 96.88 191 ARG A N 1
ATOM 1523 C CA . ARG A 1 191 ? -16.299 -8.225 23.331 1.00 96.88 191 ARG A CA 1
ATOM 1524 C C . ARG A 1 191 ? -15.822 -7.168 22.337 1.00 96.88 191 ARG A C 1
ATOM 1526 O O . ARG A 1 191 ? -14.754 -7.303 21.735 1.00 96.88 191 ARG A O 1
ATOM 1533 N N . ALA A 1 192 ? -16.595 -6.095 22.177 1.00 96.94 192 ALA A N 1
ATOM 1534 C CA . ALA A 1 192 ? -16.183 -4.924 21.405 1.00 96.94 192 ALA A CA 1
ATOM 1535 C C . ALA A 1 192 ? -16.547 -3.610 22.104 1.00 96.94 192 ALA A C 1
ATOM 1537 O O . ALA A 1 192 ? -17.605 -3.481 22.720 1.00 96.94 192 ALA A O 1
ATOM 1538 N N . TYR A 1 193 ? -15.661 -2.625 21.975 1.00 95.94 193 TYR A N 1
ATOM 1539 C CA . TYR A 1 193 ? -15.675 -1.351 22.694 1.00 95.94 193 TYR A CA 1
ATOM 1540 C C . TYR A 1 193 ? -15.501 -0.195 21.716 1.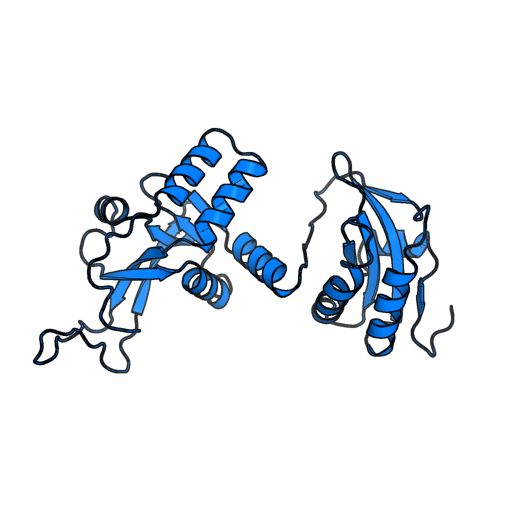00 95.94 193 TYR A C 1
ATOM 1542 O O . TYR A 1 193 ? -14.858 -0.370 20.683 1.00 95.94 193 TYR A O 1
ATOM 1550 N N . ILE A 1 194 ? -16.022 0.990 22.039 1.00 93.75 194 ILE A N 1
ATOM 1551 C CA . ILE A 1 194 ? -15.879 2.174 21.185 1.00 93.75 194 ILE A CA 1
ATOM 1552 C C . ILE A 1 194 ? -15.529 3.431 21.980 1.00 93.75 194 ILE A C 1
ATOM 1554 O O . ILE A 1 194 ? -16.142 3.733 22.999 1.00 93.75 194 ILE A O 1
ATOM 1558 N N . GLN A 1 195 ? -14.575 4.202 21.465 1.00 93.06 195 GLN A N 1
ATOM 1559 C CA . GLN A 1 195 ? -14.197 5.526 21.957 1.00 93.06 195 GLN A CA 1
ATOM 1560 C C . GLN A 1 195 ? -13.956 6.479 20.778 1.00 93.06 195 GLN A C 1
ATOM 1562 O O . GLN A 1 195 ? -13.755 6.034 19.649 1.00 93.06 195 GLN A O 1
ATOM 1567 N N . MET A 1 196 ? -13.960 7.791 21.020 1.00 89.44 196 MET A N 1
ATOM 1568 C CA . MET A 1 196 ? -13.355 8.745 20.085 1.00 89.44 196 MET A CA 1
ATOM 1569 C C . MET A 1 196 ? -11.857 8.814 20.348 1.00 89.44 196 MET A C 1
ATOM 1571 O O . MET A 1 196 ? -11.429 8.867 21.501 1.00 89.44 196 MET A O 1
ATOM 1575 N N . MET A 1 197 ? -11.076 8.865 19.278 1.00 88.62 197 MET A N 1
ATOM 1576 C CA . MET A 1 197 ? -9.637 9.059 19.300 1.00 88.62 197 MET A CA 1
ATOM 1577 C C . MET A 1 197 ? -9.299 10.416 18.692 1.00 88.62 197 MET A C 1
ATOM 1579 O O . MET A 1 197 ? -9.605 10.670 17.530 1.00 88.62 197 MET A O 1
ATOM 1583 N N . GLU A 1 198 ? -8.637 11.253 19.482 1.00 86.50 198 GLU A N 1
ATOM 1584 C CA . GLU A 1 198 ? -8.101 12.546 19.064 1.00 86.50 198 GLU A CA 1
ATOM 1585 C C . GLU A 1 198 ? -6.571 12.452 19.042 1.00 86.50 198 GLU A C 1
ATOM 1587 O O . GLU A 1 198 ? -5.933 12.180 20.066 1.00 86.50 198 GLU A O 1
ATOM 1592 N N . GLU A 1 199 ? -5.985 12.662 17.866 1.00 80.50 199 GLU A N 1
ATOM 1593 C CA . GLU A 1 199 ? -4.539 12.729 17.646 1.00 80.50 199 GLU A CA 1
ATOM 1594 C C . GLU A 1 199 ? -4.173 14.160 17.232 1.00 80.50 199 GLU A C 1
ATOM 1596 O O . GLU A 1 199 ? -4.857 14.775 16.414 1.00 80.50 199 GLU A O 1
ATOM 1601 N N . GLN A 1 200 ? -3.097 14.717 17.799 1.00 74.38 200 GLN A N 1
ATOM 1602 C CA . GLN A 1 200 ? -2.700 16.099 17.507 1.00 74.38 200 GLN A CA 1
ATOM 1603 C C . GLN A 1 200 ? -2.515 16.341 16.000 1.00 74.38 200 GLN A C 1
ATOM 1605 O O . GLN A 1 200 ? -1.678 15.712 15.354 1.00 74.38 200 GLN A O 1
ATOM 1610 N N . GLY A 1 201 ? -3.270 17.302 15.460 1.00 69.88 201 GLY A N 1
ATOM 1611 C CA . GLY A 1 201 ? -3.210 17.678 14.045 1.00 69.88 201 GLY A CA 1
ATOM 1612 C C . GLY A 1 201 ? -3.939 16.721 13.094 1.00 69.88 201 GLY A C 1
ATOM 1613 O O . GLY A 1 201 ? -3.775 16.853 11.881 1.00 69.88 201 GLY A O 1
ATOM 1614 N N . GLN A 1 202 ? -4.722 15.771 13.613 1.00 75.56 202 GLN A N 1
ATOM 1615 C CA . GLN A 1 202 ? -5.620 14.923 12.826 1.00 75.56 202 GLN A CA 1
ATOM 1616 C C . GLN A 1 202 ? -7.080 15.158 13.211 1.00 75.56 202 GLN A C 1
ATOM 1618 O O . GLN A 1 202 ? -7.378 15.643 14.301 1.00 75.56 202 GLN A O 1
ATOM 1623 N N . GLU A 1 203 ? -7.983 14.809 12.298 1.00 76.06 203 GLU A N 1
ATOM 1624 C CA . GLU A 1 203 ? -9.411 14.754 12.597 1.00 76.06 203 GLU A CA 1
ATOM 1625 C C . GLU A 1 203 ? -9.714 13.614 13.576 1.00 76.06 203 GLU A C 1
ATOM 1627 O O . GLU A 1 203 ? -9.049 12.570 13.569 1.00 76.06 203 GLU A O 1
ATOM 1632 N N . ASP A 1 204 ? -10.730 13.833 14.410 1.00 82.38 204 ASP A N 1
ATOM 1633 C CA . ASP A 1 204 ? -11.243 12.844 15.353 1.00 82.38 204 ASP A CA 1
ATOM 1634 C C . ASP A 1 204 ? -11.682 11.569 14.610 1.00 82.38 204 ASP A C 1
ATOM 1636 O O . ASP A 1 204 ? -12.266 11.627 13.526 1.00 82.38 204 ASP A O 1
ATOM 1640 N N . LYS A 1 205 ? -11.440 10.404 15.217 1.00 87.38 205 LYS A N 1
ATOM 1641 C CA . LYS A 1 205 ? -11.821 9.096 14.655 1.00 87.38 205 LYS A CA 1
ATOM 1642 C C . LYS A 1 205 ? -12.615 8.287 15.664 1.00 87.38 205 LYS A C 1
ATOM 1644 O O . LYS A 1 205 ? -12.357 8.370 16.863 1.00 87.38 205 LYS A O 1
ATOM 1649 N N . TYR A 1 206 ? -13.518 7.437 15.193 1.00 89.62 206 TYR A N 1
ATOM 1650 C CA . TYR A 1 206 ? -14.006 6.331 16.006 1.00 89.62 206 TYR A CA 1
ATOM 1651 C C . TYR A 1 206 ? -12.897 5.295 16.143 1.00 89.62 206 TYR A C 1
ATOM 1653 O O . TYR A 1 206 ? -12.336 4.842 15.151 1.00 89.62 206 TYR A O 1
ATOM 1661 N N . LEU A 1 207 ? -12.601 4.897 17.371 1.00 91.94 207 LEU A N 1
ATOM 1662 C CA . LEU A 1 207 ? -11.691 3.811 17.683 1.00 91.94 207 LEU A CA 1
ATOM 1663 C C . LEU A 1 207 ? -12.492 2.663 18.279 1.00 91.94 207 LEU A C 1
ATOM 1665 O O . LEU A 1 207 ? -13.055 2.793 19.367 1.00 91.94 207 LEU A O 1
ATOM 1669 N N . VAL A 1 208 ? -12.517 1.540 17.569 1.00 93.88 208 VAL A N 1
ATOM 1670 C CA . VAL A 1 208 ? -13.167 0.315 18.021 1.00 93.88 208 VAL A CA 1
ATOM 1671 C C . VAL A 1 208 ? -12.118 -0.711 18.413 1.00 93.88 208 VAL A C 1
ATOM 1673 O O . VAL A 1 208 ? -11.281 -1.110 17.601 1.00 93.88 208 VAL A O 1
ATOM 1676 N N . ALA A 1 209 ? -12.167 -1.131 19.673 1.00 95.00 209 ALA A N 1
ATOM 1677 C CA . ALA A 1 209 ? -11.312 -2.179 20.209 1.00 95.00 209 ALA A CA 1
ATOM 1678 C C . ALA A 1 209 ? -12.089 -3.495 20.276 1.00 95.00 209 ALA A C 1
ATOM 1680 O O . ALA A 1 209 ? -13.217 -3.513 20.767 1.00 95.00 209 ALA A O 1
ATOM 1681 N N . LEU A 1 210 ? -11.492 -4.582 19.786 1.00 96.19 210 LEU A N 1
ATOM 1682 C CA . LEU A 1 210 ? -12.113 -5.906 19.762 1.00 96.19 210 LEU A CA 1
ATOM 1683 C C . LEU A 1 210 ? -11.274 -6.941 20.513 1.00 96.19 210 LEU A C 1
ATOM 1685 O O . LEU A 1 210 ? -10.071 -7.078 20.271 1.00 96.19 210 LEU A O 1
ATOM 1689 N N . GLU A 1 211 ? -11.924 -7.704 21.384 1.00 95.44 211 GLU A N 1
ATOM 1690 C CA . GLU A 1 211 ? -11.380 -8.928 21.971 1.00 95.44 211 GLU A CA 1
ATOM 1691 C C . GLU A 1 211 ? -11.564 -10.074 20.973 1.00 95.44 211 GLU A C 1
ATOM 1693 O O . GLU A 1 211 ? -12.620 -10.704 20.914 1.00 95.44 211 GLU A O 1
ATOM 1698 N N . VAL A 1 212 ? -10.544 -10.298 20.137 1.00 94.25 212 VAL A N 1
ATOM 1699 C CA . VAL A 1 212 ? -10.561 -11.336 19.099 1.00 94.25 212 VAL A CA 1
ATOM 1700 C C . VAL A 1 212 ? -9.620 -12.480 19.459 1.00 94.25 212 VAL A C 1
ATOM 1702 O O . VAL A 1 212 ? -8.415 -12.288 19.653 1.00 94.25 212 VAL A O 1
ATOM 1705 N N . ASN A 1 213 ? -10.163 -13.691 19.465 1.00 91.44 213 ASN A N 1
ATOM 1706 C CA . ASN A 1 213 ? -9.415 -14.930 19.594 1.00 91.44 213 ASN A CA 1
ATOM 1707 C C . ASN A 1 213 ? -8.884 -15.354 18.213 1.00 91.44 213 ASN A C 1
ATOM 1709 O O . ASN A 1 213 ? -9.651 -15.597 17.282 1.00 91.44 213 ASN A O 1
ATOM 1713 N N . GLY A 1 214 ? -7.562 -15.444 18.058 1.00 89.50 214 GLY A N 1
ATOM 1714 C CA . GLY A 1 214 ? -6.931 -15.766 16.771 1.00 89.50 214 GLY A CA 1
ATOM 1715 C C . GLY A 1 214 ? -6.775 -14.555 15.844 1.00 89.50 214 GLY A C 1
ATOM 1716 O O . GLY A 1 214 ? -6.521 -13.452 16.324 1.00 89.50 214 GLY A O 1
ATOM 1717 N N . ASP A 1 215 ? -6.871 -14.777 14.527 1.00 84.25 215 ASP A N 1
ATOM 1718 C CA . ASP A 1 215 ? -6.627 -13.753 13.497 1.00 84.25 215 ASP A CA 1
ATOM 1719 C C . ASP A 1 215 ? -7.756 -12.712 13.445 1.00 84.25 215 ASP A C 1
ATOM 1721 O O . ASP A 1 215 ? -8.911 -13.019 13.142 1.00 84.25 215 ASP A O 1
ATOM 1725 N N . GLU A 1 216 ? -7.412 -11.457 13.727 1.00 86.56 216 GLU A N 1
ATOM 1726 C CA . GLU A 1 216 ? -8.340 -10.330 13.724 1.00 86.56 216 GLU A CA 1
ATOM 1727 C C . GLU A 1 216 ? -8.661 -9.792 12.327 1.00 86.56 216 GLU A C 1
ATOM 1729 O O . GLU A 1 216 ? -9.696 -9.147 12.135 1.00 86.56 216 GLU A O 1
ATOM 1734 N N . LYS A 1 217 ? -7.806 -10.053 11.330 1.00 85.69 217 LYS A N 1
ATOM 1735 C CA . LYS A 1 217 ? -7.918 -9.417 10.009 1.00 85.69 217 LYS A CA 1
ATOM 1736 C C . LYS A 1 217 ? -9.252 -9.695 9.308 1.00 85.69 217 LYS A C 1
ATOM 1738 O O . LYS A 1 217 ? -9.829 -8.737 8.788 1.00 85.69 217 LYS A O 1
ATOM 1743 N N . PRO A 1 218 ? -9.791 -10.932 9.292 1.00 88.25 218 PRO A N 1
ATOM 1744 C CA . PRO A 1 218 ? -11.075 -11.206 8.648 1.00 88.25 218 PRO A CA 1
ATOM 1745 C C . PRO A 1 218 ? -12.237 -10.490 9.344 1.00 88.25 218 PRO A C 1
ATOM 1747 O O . PRO A 1 218 ? -13.140 -9.977 8.684 1.00 88.25 218 PRO A O 1
ATOM 1750 N N . VAL A 1 219 ? -12.194 -10.408 10.678 1.00 91.81 219 VAL A N 1
ATOM 1751 C CA . VAL A 1 219 ? -13.204 -9.698 11.474 1.00 91.81 219 VAL A CA 1
ATOM 1752 C C . VAL A 1 219 ? -13.177 -8.213 11.124 1.00 91.81 219 VAL A C 1
ATOM 1754 O O . VAL A 1 219 ? -14.215 -7.640 10.797 1.00 91.81 219 VAL A O 1
ATOM 1757 N N . PHE A 1 220 ? -11.987 -7.613 11.116 1.00 91.00 220 PHE A N 1
ATOM 1758 C CA . PHE A 1 220 ? -11.808 -6.191 10.836 1.00 91.00 220 PHE A CA 1
ATOM 1759 C C . PHE A 1 220 ? -12.232 -5.838 9.408 1.00 91.00 220 PHE A C 1
ATOM 1761 O O . PHE A 1 220 ? -12.932 -4.848 9.197 1.00 91.00 220 PHE A O 1
ATOM 1768 N N . ALA A 1 221 ? -11.861 -6.674 8.435 1.00 85.25 221 ALA A N 1
ATOM 1769 C CA . ALA A 1 221 ? -12.203 -6.471 7.032 1.00 85.25 221 ALA A CA 1
ATOM 1770 C C . ALA A 1 221 ? -13.717 -6.500 6.779 1.00 85.25 221 ALA A C 1
ATOM 1772 O O . ALA A 1 221 ? -14.193 -5.767 5.917 1.00 85.25 221 ALA A O 1
ATOM 1773 N N . GLY A 1 222 ? -14.475 -7.316 7.521 1.00 88.19 222 GLY A N 1
ATOM 1774 C CA . GLY A 1 222 ? -15.936 -7.343 7.409 1.00 88.19 222 GLY A CA 1
ATOM 1775 C C . GLY A 1 222 ? -16.644 -6.211 8.159 1.00 88.19 222 GLY A C 1
ATOM 1776 O O . GLY A 1 222 ? -17.693 -5.762 7.711 1.00 88.19 222 GLY A O 1
ATOM 1777 N N . LEU A 1 223 ? -16.063 -5.694 9.247 1.00 90.19 223 LEU A N 1
ATOM 1778 C CA . LEU A 1 223 ? -16.655 -4.597 10.025 1.00 90.19 223 LEU A CA 1
ATOM 1779 C C . LEU A 1 223 ? -16.601 -3.245 9.314 1.00 90.19 223 LEU A C 1
ATOM 1781 O O . LEU A 1 223 ? -17.588 -2.513 9.304 1.00 90.19 223 LEU A O 1
ATOM 1785 N N . ILE A 1 224 ? -15.459 -2.897 8.718 1.00 85.06 224 ILE A N 1
ATOM 1786 C CA . ILE A 1 224 ? -15.269 -1.581 8.091 1.00 85.06 224 ILE A CA 1
ATOM 1787 C C . ILE A 1 224 ? -16.363 -1.206 7.078 1.00 85.06 224 ILE A C 1
ATOM 1789 O O . ILE A 1 224 ? -16.910 -0.106 7.210 1.00 85.06 224 ILE A O 1
ATOM 1793 N N . PRO A 1 225 ? -16.714 -2.044 6.083 1.00 85.12 225 PRO A N 1
ATOM 1794 C CA . PRO A 1 225 ? -17.725 -1.673 5.094 1.00 85.12 225 PRO A CA 1
ATOM 1795 C C . PRO A 1 225 ? -19.128 -1.519 5.694 1.00 85.12 225 PRO A C 1
ATOM 1797 O O . PRO A 1 225 ? -19.931 -0.783 5.130 1.00 85.12 225 PRO A O 1
ATOM 1800 N N . LEU A 1 226 ? -19.414 -2.163 6.831 1.00 88.94 226 LEU A N 1
ATOM 1801 C CA . LEU A 1 226 ? -20.688 -2.035 7.543 1.00 88.94 226 LEU A CA 1
ATOM 1802 C C . LEU A 1 226 ? -20.736 -0.764 8.389 1.00 88.94 226 LEU A C 1
ATOM 1804 O O . LEU A 1 226 ? -21.758 -0.093 8.455 1.00 88.94 226 LEU A O 1
ATOM 1808 N N . MET A 1 227 ? -19.620 -0.405 9.018 1.00 87.69 227 MET A N 1
ATOM 1809 C CA . MET A 1 227 ? -19.564 0.744 9.914 1.00 87.69 227 MET A CA 1
ATOM 1810 C C . MET A 1 227 ? -19.449 2.075 9.165 1.00 87.69 227 MET A C 1
ATOM 1812 O O . MET A 1 227 ? -20.077 3.062 9.546 1.00 87.69 227 MET A O 1
ATOM 1816 N N . LYS A 1 228 ? -18.659 2.115 8.087 1.00 83.94 228 LYS A N 1
ATOM 1817 C CA . LYS A 1 228 ? -18.318 3.350 7.364 1.00 83.94 228 LYS A CA 1
ATOM 1818 C C . LYS A 1 228 ? -19.534 4.137 6.833 1.00 83.94 228 LYS A C 1
ATOM 1820 O O . LYS A 1 228 ? -19.525 5.357 6.966 1.00 83.94 228 LYS A O 1
ATOM 1825 N N . PRO A 1 229 ? -20.594 3.518 6.276 1.00 82.56 229 PRO A N 1
ATOM 1826 C CA . PRO A 1 229 ? -21.788 4.253 5.846 1.00 82.56 229 PRO A CA 1
ATOM 1827 C C . PRO A 1 229 ? -22.527 4.957 6.993 1.00 82.56 229 PRO A C 1
ATOM 1829 O O . PRO A 1 229 ? -23.201 5.960 6.767 1.00 82.56 229 PRO A O 1
ATOM 1832 N N . HIS A 1 230 ? -22.384 4.453 8.221 1.00 82.44 230 HIS A N 1
ATOM 1833 C CA . HIS A 1 230 ? -23.085 4.935 9.412 1.00 82.44 230 HIS A CA 1
ATOM 1834 C C . HIS A 1 230 ? -22.188 5.751 10.357 1.00 82.44 230 HIS A C 1
ATOM 1836 O O . HIS A 1 230 ? -22.624 6.123 11.445 1.00 82.44 230 HIS A O 1
ATOM 1842 N N . SER A 1 231 ? -20.949 6.063 9.956 1.00 80.31 231 SER A N 1
ATOM 1843 C CA . SER A 1 231 ? -19.986 6.793 10.791 1.00 80.31 231 SER A CA 1
ATOM 1844 C C . SER A 1 231 ? -20.103 8.320 10.690 1.00 80.31 231 SER A C 1
ATOM 1846 O O . SER A 1 231 ? -19.260 9.036 11.221 1.00 80.31 231 SER A O 1
ATOM 1848 N N . PHE A 1 232 ? -21.129 8.844 10.007 1.00 77.88 232 PHE A N 1
ATOM 1849 C CA . PHE A 1 232 ? -21.353 10.287 9.814 1.00 77.88 232 PHE A CA 1
ATOM 1850 C C . PHE A 1 232 ? -20.131 11.037 9.245 1.00 77.88 232 PHE A C 1
ATOM 1852 O O . PHE A 1 232 ? -19.895 12.196 9.573 1.00 77.88 232 PHE A O 1
ATOM 1859 N N . GLY A 1 233 ? -19.341 10.369 8.397 1.00 71.25 233 GLY A N 1
ATOM 1860 C CA . GLY A 1 233 ? -18.123 10.932 7.804 1.00 71.25 233 GLY A CA 1
ATOM 1861 C C . GLY A 1 233 ? -16.885 10.885 8.706 1.00 71.25 233 GLY A C 1
ATOM 1862 O O . GLY A 1 233 ? -15.801 11.211 8.238 1.00 71.25 233 GLY A O 1
ATOM 1863 N N . ILE A 1 234 ? -17.015 10.435 9.956 1.00 80.94 234 ILE A N 1
ATOM 1864 C CA . ILE A 1 234 ? -15.895 10.227 10.880 1.00 80.94 234 ILE A CA 1
ATOM 1865 C C . ILE A 1 234 ? -15.176 8.928 10.495 1.00 80.94 234 ILE A C 1
ATOM 1867 O O . ILE A 1 234 ? -15.815 7.901 10.245 1.00 80.94 234 ILE A O 1
ATOM 1871 N N . GLU A 1 235 ? -13.844 8.947 10.444 1.00 84.12 235 GLU A N 1
ATOM 1872 C CA . GLU A 1 235 ? -13.060 7.741 10.157 1.00 84.12 235 GLU A CA 1
ATOM 1873 C C . GLU A 1 235 ? -13.221 6.682 11.258 1.00 84.12 235 GLU A C 1
ATOM 1875 O O . GLU A 1 235 ? -13.361 7.004 12.437 1.00 84.12 235 GLU A O 1
ATOM 1880 N N . VAL A 1 236 ? -13.154 5.402 10.881 1.00 86.50 236 VAL A N 1
ATOM 1881 C CA . VAL A 1 236 ? -13.212 4.267 11.814 1.00 86.50 236 VAL A CA 1
ATOM 1882 C C . VAL A 1 236 ? -11.859 3.559 11.833 1.00 86.50 236 VAL A C 1
ATOM 1884 O O . VAL A 1 236 ? -11.376 3.094 10.802 1.00 86.50 236 VAL A O 1
ATOM 1887 N N . ALA A 1 237 ? -11.259 3.458 13.014 1.00 87.56 237 ALA A N 1
ATOM 1888 C CA . ALA A 1 237 ? -10.038 2.718 13.292 1.00 87.56 237 ALA A CA 1
ATOM 1889 C C . ALA A 1 237 ? -10.357 1.481 14.140 1.00 87.56 237 ALA A C 1
ATOM 1891 O O . ALA A 1 237 ? -11.113 1.566 15.107 1.00 87.56 237 ALA A O 1
ATOM 1892 N N . LEU A 1 238 ? -9.761 0.338 13.793 1.00 90.50 238 LEU A N 1
ATOM 1893 C CA . LEU A 1 238 ? -9.950 -0.933 14.496 1.00 90.50 238 LEU A CA 1
ATOM 1894 C C . LEU A 1 238 ? -8.641 -1.381 15.150 1.00 90.50 238 LEU A C 1
ATOM 1896 O O . LEU A 1 238 ? -7.581 -1.332 14.522 1.00 90.50 238 LEU A O 1
ATOM 1900 N N . VAL A 1 239 ? -8.712 -1.834 16.400 1.00 90.56 239 VAL A N 1
ATOM 1901 C CA . VAL A 1 239 ? -7.564 -2.351 17.160 1.00 90.56 239 VAL A CA 1
ATOM 1902 C C . VAL A 1 239 ? -7.938 -3.602 17.949 1.00 90.56 239 VAL A C 1
ATOM 1904 O O . VAL A 1 239 ? -9.096 -3.804 18.307 1.00 90.56 239 VAL A O 1
ATOM 1907 N N . ARG A 1 240 ? -6.949 -4.446 18.259 1.00 92.00 240 ARG A N 1
ATOM 1908 C CA . ARG A 1 240 ? -7.137 -5.526 19.234 1.00 92.00 240 ARG A CA 1
ATOM 1909 C C . ARG A 1 240 ? -7.180 -4.949 20.647 1.00 92.00 240 ARG A C 1
ATOM 1911 O O . ARG A 1 240 ? -6.375 -4.079 20.979 1.00 92.00 240 ARG A O 1
ATOM 1918 N N . ALA A 1 241 ? -8.070 -5.472 21.482 1.00 92.19 241 ALA A N 1
ATOM 1919 C CA . ALA A 1 241 ? -8.189 -5.092 22.887 1.00 92.19 241 ALA A CA 1
ATOM 1920 C C . ALA A 1 241 ? -6.934 -5.437 23.711 1.00 92.19 241 ALA A C 1
ATOM 1922 O O . ALA A 1 241 ? -6.637 -4.762 24.689 1.00 92.19 241 ALA A O 1
ATOM 1923 N N . ASP A 1 242 ? -6.150 -6.436 23.297 1.00 86.50 242 ASP A N 1
ATOM 1924 C CA . ASP A 1 242 ? -4.924 -6.856 23.988 1.00 86.50 242 ASP A CA 1
ATOM 1925 C C . ASP A 1 242 ? -3.698 -5.963 23.712 1.00 86.50 242 ASP A C 1
ATOM 1927 O O . ASP A 1 242 ? -2.674 -6.090 24.396 1.00 86.50 242 ASP A O 1
ATOM 1931 N N . ASN A 1 243 ? -3.791 -5.023 22.766 1.00 83.94 243 ASN A N 1
ATOM 1932 C CA . ASN A 1 243 ? -2.716 -4.081 22.475 1.00 83.94 243 ASN A CA 1
ATOM 1933 C C . ASN A 1 243 ? -2.769 -2.842 23.391 1.00 83.94 243 ASN A C 1
ATOM 1935 O O . ASN A 1 243 ? -3.753 -2.590 24.082 1.00 83.94 243 ASN A O 1
ATOM 1939 N N . MET A 1 244 ? -1.691 -2.048 23.414 1.00 82.50 244 MET A N 1
ATOM 1940 C CA . MET A 1 244 ? -1.551 -0.925 24.355 1.00 82.50 244 MET A CA 1
ATOM 1941 C C . MET A 1 244 ? -2.707 0.085 24.285 1.00 82.50 244 MET A C 1
ATOM 1943 O O . MET A 1 244 ? -3.124 0.606 25.317 1.00 82.50 244 MET A O 1
ATOM 1947 N N . LEU A 1 245 ? -3.204 0.385 23.084 1.00 84.19 245 LEU A N 1
ATOM 1948 C CA . LEU A 1 245 ? -4.287 1.346 22.910 1.00 84.19 245 LEU A CA 1
ATOM 1949 C C . LEU A 1 245 ? -5.653 0.712 23.198 1.00 84.19 245 LEU A C 1
ATOM 1951 O O . LEU A 1 245 ? -6.475 1.331 23.865 1.00 84.19 245 LEU A O 1
ATOM 1955 N N . GLY A 1 246 ? -5.867 -0.526 22.750 1.00 87.38 246 GLY A N 1
ATOM 1956 C CA . GLY A 1 246 ? -7.070 -1.306 23.018 1.00 87.38 246 GLY A CA 1
ATOM 1957 C C . GLY A 1 246 ? -7.318 -1.479 24.513 1.00 87.38 246 GLY A C 1
ATOM 1958 O O . GLY A 1 246 ? -8.416 -1.180 24.965 1.00 87.38 246 GLY A O 1
ATOM 1959 N N . LYS A 1 247 ? -6.281 -1.808 25.295 1.00 88.44 247 LYS A N 1
ATOM 1960 C CA . LYS A 1 247 ? -6.382 -1.919 26.761 1.00 88.44 247 LYS A CA 1
ATOM 1961 C C . LYS A 1 247 ? -6.886 -0.633 27.416 1.00 88.44 247 LYS A C 1
ATOM 1963 O O . LYS A 1 247 ? -7.755 -0.672 28.279 1.00 88.44 247 LYS A O 1
ATOM 1968 N N . LYS A 1 248 ? -6.406 0.529 26.963 1.00 89.50 248 LYS A N 1
ATOM 1969 C CA . LYS A 1 248 ? -6.897 1.821 27.473 1.00 89.50 248 LYS A CA 1
ATOM 1970 C C . LYS A 1 248 ? -8.368 2.054 27.138 1.00 89.50 248 LYS A C 1
ATOM 1972 O O . LYS A 1 248 ? -9.084 2.633 27.944 1.00 89.50 248 LYS A O 1
ATOM 1977 N N . VAL A 1 249 ? -8.821 1.619 25.961 1.00 91.38 249 VAL A N 1
ATOM 1978 C CA . VAL A 1 249 ? -10.239 1.700 25.577 1.00 91.38 249 VAL A CA 1
ATOM 1979 C C . VAL A 1 249 ? -11.093 0.810 26.482 1.00 91.38 249 VAL A C 1
ATOM 1981 O O . VAL A 1 249 ? -12.141 1.266 26.942 1.00 91.38 249 VAL A O 1
ATOM 1984 N N . THR A 1 250 ? -10.641 -0.416 26.775 1.00 92.06 250 THR A N 1
ATOM 1985 C CA . THR A 1 250 ? -11.372 -1.359 27.640 1.00 92.06 250 THR A CA 1
ATOM 1986 C C . THR A 1 250 ? -11.409 -0.928 29.108 1.00 92.06 250 THR A C 1
ATOM 1988 O O . THR A 1 250 ? -12.349 -1.263 29.813 1.00 92.06 250 THR A O 1
ATOM 1991 N N . GLU A 1 251 ? -10.413 -0.173 29.583 1.00 90.62 251 GLU A N 1
ATOM 1992 C CA . GLU A 1 251 ? -10.364 0.343 30.964 1.00 90.62 251 GLU A CA 1
ATOM 1993 C C . GLU A 1 251 ? -11.348 1.495 31.223 1.00 90.62 251 GLU A C 1
ATOM 1995 O O . GLU A 1 251 ? -11.772 1.706 32.358 1.00 90.62 251 GLU A O 1
ATOM 2000 N N . VAL A 1 252 ? -11.693 2.266 30.187 1.00 88.62 252 VAL A N 1
ATOM 2001 C CA . VAL A 1 252 ? -12.473 3.513 30.316 1.00 88.62 252 VAL A CA 1
ATOM 2002 C C . VAL A 1 252 ? -13.883 3.424 29.732 1.00 88.62 252 VAL A C 1
ATOM 2004 O O . VAL A 1 252 ? -14.600 4.425 29.706 1.00 88.62 252 VAL A O 1
ATOM 2007 N N . THR A 1 253 ? -14.284 2.249 29.239 1.00 90.81 253 THR A N 1
ATOM 2008 C CA . THR A 1 253 ? -15.561 2.059 28.538 1.00 90.81 253 THR A CA 1
ATOM 2009 C C . THR A 1 253 ? -16.128 0.675 28.778 1.00 90.81 253 THR A C 1
ATOM 2011 O O . THR A 1 253 ? -15.404 -0.314 28.720 1.00 90.81 253 THR A O 1
ATOM 2014 N N . GLU A 1 254 ? -17.445 0.598 28.922 1.00 92.88 254 GLU A N 1
ATOM 2015 C CA . GLU A 1 254 ? -18.163 -0.669 28.826 1.00 92.88 254 GLU A CA 1
ATOM 2016 C C . GLU A 1 254 ? -18.257 -1.145 27.364 1.00 92.88 254 GLU A C 1
ATOM 2018 O O . GLU A 1 254 ? -18.283 -0.323 26.436 1.00 92.88 254 GLU A O 1
ATOM 2023 N N . PRO A 1 255 ? -18.295 -2.467 27.129 1.00 95.81 255 PRO A N 1
ATOM 2024 C CA . PRO A 1 255 ? -18.428 -3.005 25.786 1.00 95.81 255 PRO A CA 1
ATOM 2025 C C . PRO A 1 255 ? -19.804 -2.671 25.198 1.00 95.81 255 PRO A C 1
ATOM 2027 O O . PRO A 1 255 ? -20.835 -2.805 25.854 1.00 95.81 255 PRO A O 1
ATOM 2030 N N . PHE A 1 256 ? -19.842 -2.285 23.921 1.00 94.81 256 PHE A N 1
ATOM 2031 C CA . PHE A 1 256 ? -21.107 -2.145 23.194 1.00 94.81 256 PHE A CA 1
ATOM 2032 C C . PHE A 1 256 ? -21.617 -3.489 22.662 1.00 94.81 256 PHE A C 1
ATOM 2034 O O . PHE A 1 256 ? -22.792 -3.584 22.304 1.00 94.81 256 PHE A O 1
ATOM 2041 N N . TYR A 1 257 ? -20.748 -4.499 22.586 1.00 96.12 257 TYR A N 1
ATOM 2042 C CA . TYR A 1 257 ? -21.058 -5.870 22.193 1.00 96.12 257 TYR A CA 1
ATOM 2043 C C . TYR A 1 257 ? -20.378 -6.843 23.154 1.00 96.12 257 TYR A C 1
ATOM 2045 O O . TYR A 1 257 ? -19.184 -6.706 23.420 1.00 96.12 257 TYR A O 1
ATOM 2053 N N . VAL A 1 258 ? -21.130 -7.840 23.612 1.00 95.88 258 VAL A N 1
ATOM 2054 C CA . VAL A 1 258 ? -20.642 -8.990 24.376 1.00 95.88 258 VAL A CA 1
ATOM 2055 C C . VAL A 1 258 ? -21.274 -10.234 23.769 1.00 95.88 258 VAL A C 1
ATOM 2057 O O . VAL A 1 258 ? -22.490 -10.272 23.563 1.00 95.88 258 VAL A O 1
ATOM 2060 N N . ARG A 1 259 ? -20.456 -11.238 23.445 1.00 93.12 259 ARG A N 1
ATOM 2061 C CA . ARG A 1 259 ? -20.937 -12.499 22.876 1.00 93.12 259 ARG A CA 1
ATOM 2062 C C . ARG A 1 259 ? -21.897 -13.179 23.850 1.00 93.12 259 ARG A C 1
ATOM 2064 O O . ARG A 1 259 ? -21.636 -13.244 25.052 1.00 93.12 259 ARG A O 1
ATOM 2071 N N . ALA A 1 260 ? -22.985 -13.736 23.321 1.00 85.25 260 ALA A N 1
ATOM 2072 C CA . ALA A 1 260 ? -23.949 -14.485 24.119 1.00 85.25 260 ALA A CA 1
ATOM 2073 C C . ALA A 1 260 ? -23.253 -15.604 24.919 1.00 85.25 260 ALA A C 1
ATOM 2075 O O . ALA A 1 260 ? -22.478 -16.385 24.367 1.00 85.25 260 ALA A O 1
ATOM 2076 N N . GLY A 1 261 ? -23.531 -15.669 26.225 1.00 78.75 261 GLY A N 1
ATOM 2077 C CA . GLY A 1 261 ? -22.922 -16.638 27.144 1.00 78.75 261 GLY A CA 1
ATOM 2078 C C . GLY A 1 261 ? -21.678 -16.146 27.894 1.00 78.75 261 GLY A C 1
ATOM 2079 O O . GLY A 1 261 ? -21.148 -16.895 28.709 1.00 78.75 261 GLY A O 1
ATOM 2080 N N . LEU A 1 262 ? -21.227 -14.909 27.664 1.00 75.06 262 LEU A N 1
ATOM 2081 C CA . LEU A 1 262 ? -20.238 -14.231 28.507 1.00 75.06 262 LEU A CA 1
ATOM 2082 C C . LEU A 1 262 ? -20.961 -13.256 29.451 1.00 75.06 262 LEU A C 1
ATOM 2084 O O . LEU A 1 262 ? -21.812 -12.489 29.005 1.00 75.06 262 LEU A O 1
ATOM 2088 N N . GLU A 1 263 ? -20.655 -13.292 30.750 1.00 61.19 263 GLU A N 1
ATOM 2089 C CA . GLU A 1 263 ? -21.142 -12.281 31.704 1.00 61.19 263 GLU A CA 1
ATOM 2090 C C . GLU A 1 263 ? -20.400 -10.946 31.489 1.00 61.19 263 GLU A C 1
ATOM 2092 O O . GLU A 1 263 ? -19.271 -10.943 30.985 1.00 61.19 263 GLU A O 1
ATOM 2097 N N . ASN A 1 264 ? -21.046 -9.822 31.831 1.00 53.53 264 ASN A N 1
ATOM 2098 C CA . ASN A 1 264 ? -20.468 -8.472 31.735 1.00 53.53 264 ASN A CA 1
ATOM 2099 C C . ASN A 1 264 ? -19.378 -8.252 32.787 1.00 53.53 264 ASN A C 1
ATOM 2101 O O . ASN A 1 264 ? -19.690 -8.414 33.986 1.00 53.53 264 ASN A O 1
#

Sequence (264 aa):
MDVKDIGKKIENVELVEAMHAVRENENKDTLKQLFESVVHAVFIVPAKFDQEPKPDENGKVTFQDGVKINFSLLTNEQGDKVLPCFTDYESMASSQFNDGFQRIILPYKQLEDLVFNSNGNISGIAMNPFTENCFISGEFIRQYRERSRTGLVQSKIKPGATVKLRTPKYQPIQMLDAAREYLADKENVDRAYIQMMEEQGQEDKYLVALEVNGDEKPVFAGLIPLMKPHSFGIEVALVRADNMLGKKVTEVTEPFYVRAGLEN

pLDDT: mean 81.12, std 15.54, range [25.61, 96.94]

Foldseek 3Di:
DDPPPVDDFQALPQLVVLLVVCVVPNDPVSVVSNVVSQQAHKWWFWWDWPDDQDQDPVRHRDDDPPIDTGTDWDQDPVRATATETERGDVLCCPDPRVPPTDIDIGRSVVVLVVLVVCVRSHQFYFYSCPPSTDTDGNVNSVQVVCCVQQVADPPPQPVPWDKDWAAPPDDLVQLLVLLQVLCQPDPFWFFKFWTWIDTPPDDIAIEMETQGHPDCSVSNSVSQVSNVVSRVNHHYHYYYCPDPVNVVRVVPTDTSYGHPPDDD

Secondary structure (DSSP, 8-state):
--TT-TT---B-HHHHHHHHHHHHS-SHHHHHHHHHHHHH-EEEEEEEESSPPPB-TTS-BPPPTTPPEEE--EE-TTS-EEEEEBSBHHHHHTSTTSSS-EEEEEEHHHHHHHHHHTTTSS-EEEESTTTT-EEEEHHHHHHHHHHHHH------PPTT--EEEE--SS--HHHHHHHHHHHHT-TTEEEEEEEEEEETTS--EEEEEEEESS--HHHHHHHHHHHGGGSTT-EEEEEETTSHHHHHHHHHS--SEE-TT---